Protein AF-A0A353XY30-F1 (afdb_monomer_lite)

Radius of gyration: 21.37 Å; chains: 1; bounding box: 65×40×87 Å

pLDDT: mean 86.84, std 16.87, range [35.56, 98.56]

Sequence (241 aa):
MKPYIFFSALTLLGISGNLSAAAVTGGTVITHISPNKIEERCVILEHMPGGEYSSKDSKAEQSYCKIDLYSKTTAMCPKTWSTSPGSIIYRLSAGPYKGKVKKFEASVCSKGKSAANYATGKHVKFKNTMNMKGASGAFSTASLLYYHFSRYFDTHIHVPVAVQRTMDKNEHLQRVTQHGIKLASKNKEMIHEAWLDMKKVEEKPELYKPTDELFTKDRKQIYGVLLHSPGKRYGVLMNGT

Structure (mmCIF, N/CA/C/O backbone):
data_AF-A0A353XY30-F1
#
_entry.id   AF-A0A353XY30-F1
#
loop_
_atom_site.group_PDB
_atom_site.id
_atom_site.type_symbol
_atom_site.label_atom_id
_atom_site.label_alt_id
_atom_site.label_comp_id
_atom_site.label_asym_id
_atom_site.label_entity_id
_atom_site.label_seq_id
_atom_site.pdbx_PDB_ins_code
_atom_site.Cartn_x
_atom_site.Cartn_y
_atom_site.Cartn_z
_atom_site.occupancy
_atom_site.B_iso_or_equiv
_atom_site.auth_seq_id
_atom_site.auth_comp_id
_atom_site.auth_asym_id
_atom_site.auth_atom_id
_atom_site.pdbx_PDB_model_num
ATOM 1 N N . MET A 1 1 ? -35.028 5.974 -65.865 1.00 41.72 1 MET A N 1
ATOM 2 C CA . MET A 1 1 ? -33.845 6.308 -65.039 1.00 41.72 1 MET A CA 1
ATOM 3 C C . MET A 1 1 ? -34.312 6.659 -63.632 1.00 41.72 1 MET A C 1
ATOM 5 O O . MET A 1 1 ? -34.941 7.692 -63.464 1.00 41.72 1 MET A O 1
ATOM 9 N N . LYS A 1 2 ? -34.095 5.773 -62.653 1.00 35.56 2 LYS A N 1
ATOM 10 C CA . LYS A 1 2 ? -34.361 6.006 -61.219 1.00 35.56 2 LYS A CA 1
ATOM 11 C C . LYS A 1 2 ? -33.011 6.098 -60.495 1.00 35.56 2 LYS A C 1
ATOM 13 O O . LYS A 1 2 ? -32.169 5.249 -60.788 1.00 35.56 2 LYS A O 1
ATOM 18 N N . PRO A 1 3 ? -32.785 7.048 -59.573 1.00 50.94 3 PRO A N 1
ATOM 19 C CA . PRO A 1 3 ? -31.584 7.036 -58.753 1.00 50.94 3 PRO A CA 1
ATOM 20 C C . PRO A 1 3 ? -31.798 6.117 -57.542 1.00 50.94 3 PRO A C 1
ATOM 22 O O . PRO A 1 3 ? -32.820 6.195 -56.862 1.00 50.94 3 PRO A O 1
ATOM 25 N N . TYR A 1 4 ? -30.829 5.243 -57.282 1.00 42.69 4 TYR A N 1
ATOM 26 C CA . TYR A 1 4 ? -30.723 4.498 -56.031 1.00 42.69 4 TYR A CA 1
ATOM 27 C C . TYR A 1 4 ? -29.855 5.306 -55.063 1.00 42.69 4 TYR A C 1
ATOM 29 O O . TYR A 1 4 ? -28.690 5.574 -55.349 1.00 42.69 4 TYR A O 1
ATOM 37 N N . ILE A 1 5 ? -30.428 5.696 -53.925 1.00 46.06 5 ILE A N 1
ATOM 38 C CA . ILE A 1 5 ? -29.698 6.269 -52.791 1.00 46.06 5 ILE A CA 1
ATOM 39 C C . ILE A 1 5 ? -29.261 5.096 -51.910 1.00 46.06 5 ILE A C 1
ATOM 41 O O . ILE A 1 5 ? -30.101 4.423 -51.316 1.00 46.06 5 ILE A O 1
ATOM 45 N N . PHE A 1 6 ? -27.956 4.842 -51.832 1.00 40.44 6 PHE A N 1
ATOM 46 C CA . PHE A 1 6 ? -27.376 3.933 -50.845 1.00 40.44 6 PHE A CA 1
ATOM 47 C C . PHE A 1 6 ? -27.120 4.705 -49.545 1.00 40.44 6 PHE A C 1
ATOM 49 O O . PHE A 1 6 ? -26.240 5.561 -49.487 1.00 40.44 6 PHE A O 1
ATOM 56 N N . PHE A 1 7 ? -27.881 4.398 -48.494 1.00 42.31 7 PHE A N 1
ATOM 57 C CA . PHE A 1 7 ? -27.536 4.772 -47.123 1.00 42.31 7 PHE A CA 1
ATOM 58 C C . PHE A 1 7 ? -26.579 3.715 -46.557 1.00 42.31 7 PHE A C 1
ATOM 60 O O . PHE A 1 7 ? -26.998 2.608 -46.226 1.00 42.31 7 PHE A O 1
ATOM 67 N N . SER A 1 8 ? -25.295 4.052 -46.430 1.00 41.84 8 SER A N 1
ATOM 68 C CA . SER A 1 8 ? -24.361 3.280 -45.605 1.00 41.84 8 SER A CA 1
ATOM 69 C C . SER A 1 8 ? -24.545 3.678 -44.143 1.00 41.84 8 SER A C 1
ATOM 71 O O . SER A 1 8 ? -24.148 4.767 -43.732 1.00 41.84 8 SER A O 1
ATOM 73 N N . ALA A 1 9 ? -25.154 2.795 -43.352 1.00 43.81 9 ALA A N 1
ATOM 74 C CA . ALA A 1 9 ? -25.173 2.909 -41.900 1.00 43.81 9 ALA A CA 1
ATOM 75 C C . ALA A 1 9 ? -23.783 2.539 -41.355 1.00 43.81 9 ALA A C 1
ATOM 77 O O . ALA A 1 9 ? -23.400 1.371 -41.328 1.00 43.81 9 ALA A O 1
ATOM 78 N N . LEU A 1 10 ? -23.010 3.548 -40.954 1.00 43.66 10 LEU A N 1
ATOM 79 C CA . LEU A 1 10 ? -21.738 3.362 -40.265 1.00 43.66 10 LEU A CA 1
ATOM 80 C C . LEU A 1 10 ? -22.023 3.125 -38.776 1.00 43.66 10 LEU A C 1
ATOM 82 O O . LEU A 1 10 ? -22.269 4.062 -38.017 1.00 43.66 10 LEU A O 1
ATOM 86 N N . THR A 1 11 ? -22.019 1.865 -38.353 1.00 46.59 11 THR A N 1
ATOM 87 C CA . THR A 1 11 ? -22.154 1.494 -36.941 1.00 46.59 11 THR A CA 1
ATOM 88 C C . THR A 1 11 ? -20.854 1.838 -36.209 1.00 46.59 11 THR A C 1
ATOM 90 O O . THR A 1 11 ? -19.879 1.090 -36.271 1.00 46.59 11 THR A O 1
ATOM 93 N N . LEU A 1 12 ? -20.817 2.981 -35.516 1.00 40.06 12 LEU A N 1
ATOM 94 C CA . LEU A 1 12 ? -19.752 3.290 -34.561 1.00 40.06 12 LEU A CA 1
ATOM 95 C C . LEU A 1 12 ? -19.872 2.334 -33.363 1.00 40.06 12 LEU A C 1
ATOM 97 O O . LEU A 1 12 ? -20.703 2.522 -32.475 1.00 40.06 12 LEU A O 1
ATOM 101 N N . LEU A 1 13 ? -19.026 1.306 -33.324 1.00 45.22 13 LEU A N 1
ATOM 102 C CA . LEU A 1 13 ? -18.751 0.549 -32.105 1.00 45.22 13 LEU A CA 1
ATOM 103 C C . LEU A 1 13 ? -17.990 1.463 -31.137 1.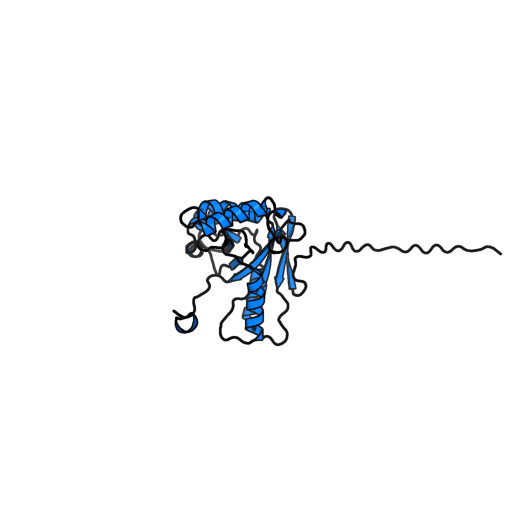00 45.22 13 LEU A C 1
ATOM 105 O O . LEU A 1 13 ? -16.775 1.630 -31.228 1.00 45.22 13 LEU A O 1
ATOM 109 N N . GLY A 1 14 ? -18.730 2.089 -30.224 1.00 39.03 14 GLY A N 1
ATOM 110 C CA . GLY A 1 14 ? -18.169 2.839 -29.109 1.00 39.03 14 GLY A CA 1
ATOM 111 C C . GLY A 1 14 ? -17.445 1.898 -28.152 1.00 39.03 14 GLY A C 1
ATOM 112 O O . GLY A 1 14 ? -18.070 1.260 -27.309 1.00 39.03 14 GLY A O 1
ATOM 113 N N . ILE A 1 15 ? -16.119 1.825 -28.259 1.00 44.78 15 ILE A N 1
ATOM 114 C CA . ILE A 1 15 ? -15.280 1.257 -27.206 1.00 44.78 15 ILE A CA 1
ATOM 115 C C . ILE A 1 15 ? -15.222 2.306 -26.094 1.00 44.78 15 ILE A C 1
ATOM 117 O O . ILE A 1 15 ? -14.419 3.237 -26.131 1.00 44.78 15 ILE A O 1
ATOM 121 N N . SER A 1 16 ? -16.096 2.176 -25.100 1.00 41.34 16 SER A N 1
ATOM 122 C CA . SER A 1 16 ? -16.007 2.909 -23.838 1.00 41.34 16 SER A CA 1
ATOM 123 C C . SER A 1 16 ? -14.833 2.366 -23.019 1.00 41.34 16 SER A C 1
ATOM 125 O O . SER A 1 16 ? -14.983 1.644 -22.035 1.00 41.34 16 SER A O 1
ATOM 127 N N . GLY A 1 17 ? -13.619 2.714 -23.443 1.00 41.12 17 GLY A N 1
ATOM 128 C CA . GLY A 1 17 ? -12.425 2.543 -22.633 1.00 41.12 17 GLY A CA 1
ATOM 129 C C . GLY A 1 17 ? -12.505 3.479 -21.433 1.00 41.12 17 GLY A C 1
ATOM 130 O O . GLY A 1 17 ? -12.204 4.664 -21.548 1.00 41.12 17 GLY A O 1
ATOM 131 N N . ASN A 1 18 ? -12.881 2.953 -20.267 1.00 41.72 18 ASN A N 1
ATOM 132 C CA . ASN A 1 18 ? -12.655 3.621 -18.986 1.00 41.72 18 ASN A CA 1
ATOM 133 C C . ASN A 1 18 ? -11.142 3.657 -18.705 1.00 41.72 18 ASN A C 1
ATOM 135 O O . ASN A 1 18 ? -10.625 2.916 -17.868 1.00 41.72 18 ASN A O 1
ATOM 139 N N . LEU A 1 19 ? -10.401 4.512 -19.417 1.00 42.97 19 LEU A N 1
ATOM 140 C CA . LEU A 1 19 ? -9.014 4.820 -19.085 1.00 42.97 19 LEU A CA 1
ATOM 141 C C . LEU A 1 19 ? -8.985 5.677 -17.811 1.00 42.97 19 LEU A C 1
ATOM 143 O O . LEU A 1 19 ? -8.885 6.905 -17.843 1.00 42.97 19 LEU A O 1
ATOM 147 N N . SER A 1 20 ? -9.017 5.006 -16.658 1.00 44.50 20 SER A N 1
ATOM 148 C CA . SER A 1 20 ? -8.581 5.580 -15.383 1.00 44.50 20 SER A CA 1
ATOM 149 C C . SER A 1 20 ? -7.058 5.761 -15.426 1.00 44.50 20 SER A C 1
ATOM 151 O O . SER A 1 20 ? -6.273 4.932 -14.967 1.00 44.50 20 SER A O 1
ATOM 153 N N . ALA A 1 21 ? -6.613 6.824 -16.086 1.00 46.66 21 ALA A N 1
ATOM 154 C CA . ALA A 1 21 ? -5.201 7.149 -16.255 1.00 46.66 21 ALA A CA 1
ATOM 155 C C . ALA A 1 21 ? -4.564 7.733 -14.971 1.00 46.66 21 ALA A C 1
ATOM 157 O O . ALA A 1 21 ? -4.254 8.907 -14.870 1.00 46.66 21 ALA A O 1
ATOM 158 N N . ALA A 1 22 ? -4.339 6.892 -13.972 1.00 50.31 22 ALA A N 1
ATOM 159 C CA . ALA A 1 22 ? -3.232 7.082 -13.020 1.00 50.31 22 ALA A CA 1
ATOM 160 C C . ALA A 1 22 ? -2.385 5.800 -12.896 1.00 50.31 22 ALA A C 1
ATOM 162 O O . ALA A 1 22 ? -1.504 5.687 -12.048 1.00 50.31 22 ALA A O 1
ATOM 163 N N . ALA A 1 23 ? -2.680 4.793 -13.722 1.00 53.81 23 ALA A N 1
ATOM 164 C CA . ALA A 1 23 ? -2.022 3.502 -13.686 1.00 53.81 23 ALA A CA 1
ATOM 165 C C . ALA A 1 23 ? -0.825 3.506 -14.632 1.00 53.81 23 ALA A C 1
ATOM 167 O O . ALA A 1 23 ? -0.961 3.888 -15.793 1.00 53.81 23 ALA A O 1
ATOM 168 N N . VAL A 1 24 ? 0.322 3.039 -14.140 1.00 60.94 24 VAL A N 1
ATOM 169 C CA . VAL A 1 24 ? 1.473 2.716 -14.983 1.00 60.94 24 VAL A CA 1
ATOM 170 C C . VAL A 1 24 ? 0.995 1.838 -16.146 1.00 60.94 24 VAL A C 1
ATOM 172 O O . VAL A 1 24 ? 0.327 0.823 -15.930 1.00 60.94 24 VAL A O 1
ATOM 175 N N . THR A 1 25 ? 1.266 2.274 -17.375 1.00 62.09 25 THR A N 1
ATOM 176 C CA . THR A 1 25 ? 0.930 1.549 -18.602 1.00 62.09 25 THR A CA 1
ATOM 177 C C . THR A 1 25 ? 2.144 0.723 -19.003 1.00 62.09 25 THR A C 1
ATOM 179 O O . THR A 1 25 ? 3.148 1.281 -19.431 1.00 62.09 25 THR A O 1
ATOM 182 N N . GLY A 1 26 ? 2.066 -0.588 -18.797 1.00 73.69 26 GLY A N 1
ATOM 183 C CA . GLY A 1 26 ? 3.165 -1.527 -19.027 1.00 73.69 26 GLY A CA 1
ATOM 184 C C . GLY A 1 26 ? 3.288 -2.508 -17.865 1.00 73.69 26 GLY A C 1
ATOM 185 O O . GLY A 1 26 ? 3.219 -2.106 -16.700 1.00 73.69 26 GLY A O 1
ATOM 186 N N . GLY A 1 27 ? 3.429 -3.796 -18.181 1.00 89.12 27 GLY A N 1
ATOM 187 C CA . GLY A 1 27 ? 3.522 -4.860 -17.185 1.00 89.12 27 GLY A CA 1
ATOM 188 C C . GLY A 1 27 ? 2.268 -5.716 -16.990 1.00 89.12 27 GLY A C 1
ATOM 189 O O . GLY A 1 27 ? 1.227 -5.535 -17.622 1.00 89.12 27 GLY A O 1
ATOM 190 N N . THR A 1 28 ? 2.383 -6.686 -16.083 1.00 95.00 28 THR A N 1
ATOM 191 C CA . THR A 1 28 ? 1.316 -7.638 -15.752 1.00 95.00 28 THR A CA 1
ATOM 192 C C . THR A 1 28 ? 0.387 -7.053 -14.693 1.00 95.00 28 THR A C 1
ATOM 194 O O . THR A 1 28 ? 0.823 -6.681 -13.601 1.00 95.00 28 THR A O 1
ATOM 197 N N . VAL A 1 29 ? -0.911 -7.015 -14.997 1.00 95.94 29 VAL A N 1
ATOM 198 C CA . VAL A 1 29 ? -1.953 -6.503 -14.099 1.00 95.94 29 VAL A CA 1
ATOM 199 C C . VAL A 1 29 ? -2.688 -7.664 -13.435 1.00 95.94 29 VAL A C 1
ATOM 201 O O . VAL A 1 29 ? -3.191 -8.554 -14.113 1.00 95.94 29 VAL A O 1
ATOM 204 N N . ILE A 1 30 ? -2.795 -7.628 -12.107 1.00 96.62 30 ILE A N 1
ATOM 205 C CA . ILE A 1 30 ? -3.650 -8.528 -11.323 1.00 96.62 30 ILE A CA 1
ATOM 206 C C . ILE A 1 30 ? -4.724 -7.686 -10.640 1.00 96.62 30 ILE A C 1
ATOM 208 O O . ILE A 1 30 ? -4.403 -6.745 -9.907 1.00 96.62 30 ILE A O 1
ATOM 212 N N . THR A 1 31 ? -5.989 -8.028 -10.872 1.00 96.69 31 THR A N 1
ATOM 213 C CA . THR A 1 31 ? -7.141 -7.304 -10.330 1.00 96.69 31 THR A CA 1
ATOM 214 C C . THR A 1 31 ? -7.690 -7.943 -9.056 1.00 96.69 31 THR A C 1
ATOM 216 O O . THR A 1 31 ? -7.543 -9.140 -8.813 1.00 96.69 31 THR A O 1
ATOM 219 N N . HIS A 1 32 ? -8.287 -7.109 -8.208 1.00 97.31 32 HIS A N 1
ATOM 220 C CA . HIS A 1 32 ? -8.951 -7.469 -6.953 1.00 97.31 32 HIS A CA 1
ATOM 221 C C . HIS A 1 32 ? -10.235 -6.653 -6.834 1.00 97.31 32 HIS A C 1
ATOM 223 O O . HIS A 1 32 ? -10.328 -5.591 -7.438 1.00 97.31 32 HIS A O 1
ATOM 229 N N . ILE A 1 33 ? -11.208 -7.102 -6.045 1.00 97.81 33 ILE A N 1
ATOM 230 C CA . ILE A 1 33 ? -12.452 -6.354 -5.822 1.00 97.81 33 ILE A CA 1
ATOM 231 C C . ILE A 1 33 ? -12.552 -5.984 -4.343 1.00 97.81 33 ILE A C 1
ATOM 233 O O . ILE A 1 33 ? -12.491 -6.864 -3.482 1.00 97.81 33 ILE A O 1
ATOM 237 N N . SER A 1 34 ? -12.707 -4.692 -4.049 1.00 98.06 34 SER A N 1
ATOM 238 C CA . SER A 1 34 ? -12.934 -4.214 -2.683 1.00 98.06 34 SER A CA 1
ATOM 239 C C . SER A 1 34 ? -14.348 -4.558 -2.183 1.00 98.06 34 SER A C 1
ATOM 241 O O . SER A 1 34 ? -15.250 -4.812 -2.988 1.00 98.06 34 SER A O 1
ATOM 243 N N . PRO A 1 35 ? -14.606 -4.513 -0.863 1.00 97.94 35 PRO A N 1
ATOM 244 C CA . PRO A 1 35 ? -15.949 -4.651 -0.300 1.00 97.94 35 PRO A CA 1
ATOM 245 C C . PRO A 1 35 ? -16.965 -3.656 -0.880 1.00 97.94 35 PRO A C 1
ATOM 247 O O . PRO A 1 35 ? -18.138 -3.998 -1.026 1.00 97.94 35 PRO A O 1
ATOM 250 N N . ASN A 1 36 ? -16.513 -2.466 -1.293 1.00 97.81 36 ASN A N 1
ATOM 251 C CA . ASN A 1 36 ? -17.351 -1.456 -1.948 1.00 97.81 36 ASN A CA 1
ATOM 252 C C . ASN A 1 36 ? -17.460 -1.654 -3.471 1.00 97.81 36 ASN A C 1
ATOM 254 O O . ASN A 1 36 ? -17.886 -0.743 -4.181 1.00 97.81 36 ASN A O 1
ATOM 258 N N . LYS A 1 37 ? -17.104 -2.843 -3.981 1.00 97.88 37 LYS A N 1
ATOM 259 C CA . LYS A 1 37 ? -17.166 -3.232 -5.401 1.00 97.88 37 LYS A CA 1
ATOM 260 C C . LYS A 1 37 ? -16.283 -2.372 -6.311 1.00 97.88 37 LYS A C 1
ATOM 262 O O . LYS A 1 37 ? -16.601 -2.177 -7.482 1.00 97.88 37 LYS A O 1
ATOM 267 N N . ILE A 1 38 ? -15.180 -1.853 -5.777 1.00 97.56 38 ILE A N 1
ATOM 268 C CA . ILE A 1 38 ? -14.196 -1.097 -6.552 1.00 97.56 38 ILE A CA 1
ATOM 269 C C . ILE A 1 38 ? -13.138 -2.076 -7.053 1.00 97.56 38 ILE A C 1
ATOM 271 O O . ILE A 1 38 ? -12.563 -2.825 -6.263 1.00 97.56 38 ILE A O 1
ATOM 275 N N . GLU A 1 39 ? -12.885 -2.075 -8.361 1.00 97.62 39 GLU A N 1
ATOM 276 C CA . GLU A 1 39 ? -11.797 -2.860 -8.937 1.00 97.62 39 GLU A CA 1
ATOM 277 C C . GLU A 1 39 ? -10.450 -2.222 -8.597 1.00 97.62 39 GLU A C 1
ATOM 279 O O . GLU A 1 39 ? -10.162 -1.077 -8.940 1.00 97.62 39 GLU A O 1
ATOM 284 N N . GLU A 1 40 ? -9.607 -2.975 -7.909 1.00 97.19 40 GLU A N 1
ATOM 285 C CA . GLU A 1 40 ? -8.240 -2.620 -7.576 1.00 97.19 40 GLU A CA 1
ATOM 286 C C . GLU A 1 40 ? -7.250 -3.344 -8.457 1.00 97.19 40 GLU A C 1
ATOM 288 O O . GLU A 1 40 ? -7.488 -4.457 -8.918 1.00 97.19 40 GLU A O 1
ATOM 293 N N . ARG A 1 41 ? -6.092 -2.723 -8.646 1.00 96.31 41 ARG A N 1
ATOM 294 C CA . ARG A 1 41 ? -5.035 -3.229 -9.506 1.00 96.31 41 ARG A CA 1
ATOM 295 C C . ARG A 1 41 ? -3.753 -3.349 -8.710 1.00 96.31 41 ARG A C 1
ATOM 297 O O . ARG A 1 41 ? -3.383 -2.452 -7.955 1.00 96.31 41 ARG A O 1
ATOM 304 N N . CYS A 1 42 ? -3.058 -4.456 -8.909 1.00 97.38 42 CYS A N 1
ATOM 305 C CA . CYS A 1 42 ? -1.632 -4.541 -8.667 1.00 97.38 42 CYS A CA 1
ATOM 306 C C . CYS A 1 42 ? -0.918 -4.681 -10.004 1.00 97.38 42 CYS A C 1
ATOM 308 O O . CYS A 1 42 ? -1.329 -5.499 -10.828 1.00 97.38 42 CYS A O 1
ATOM 310 N N . VAL A 1 43 ? 0.124 -3.884 -10.218 1.00 97.12 43 VAL A N 1
ATOM 311 C CA . VAL A 1 43 ? 0.883 -3.881 -11.469 1.00 97.12 43 VAL A CA 1
ATOM 312 C C . VAL A 1 43 ? 2.322 -4.277 -11.173 1.00 97.12 43 VAL A C 1
ATOM 314 O O . VAL A 1 43 ? 3.038 -3.588 -10.440 1.00 97.12 43 VAL A O 1
ATOM 317 N N . ILE A 1 44 ? 2.722 -5.406 -11.753 1.00 97.06 44 ILE A N 1
ATOM 318 C CA . ILE A 1 44 ? 4.118 -5.819 -11.879 1.00 97.06 44 ILE A CA 1
ATOM 319 C C . ILE A 1 44 ? 4.625 -5.152 -13.149 1.00 97.06 44 ILE A C 1
ATOM 321 O O . ILE A 1 44 ? 4.133 -5.491 -14.223 1.00 97.06 44 ILE A O 1
ATOM 325 N N . LEU A 1 45 ? 5.540 -4.190 -13.037 1.00 95.44 45 LEU A N 1
ATOM 326 C CA . LEU A 1 45 ? 6.053 -3.499 -14.218 1.00 95.44 45 LEU A CA 1
ATOM 327 C C . LEU A 1 45 ? 6.847 -4.465 -15.096 1.00 95.44 45 LEU A C 1
ATOM 329 O O . LEU A 1 45 ? 7.412 -5.443 -14.607 1.00 95.44 45 LEU A O 1
ATOM 333 N N . GLU A 1 46 ? 6.904 -4.170 -16.391 1.00 95.31 46 GLU A N 1
ATOM 334 C CA . GLU A 1 46 ? 7.839 -4.855 -17.276 1.00 95.31 46 GLU A CA 1
ATOM 335 C C . GLU A 1 46 ? 9.268 -4.715 -16.756 1.00 95.31 46 GLU A C 1
ATOM 337 O O . GLU A 1 46 ? 9.692 -3.660 -16.274 1.00 95.31 46 GLU A O 1
ATOM 342 N N . HIS A 1 47 ? 10.006 -5.817 -16.839 1.00 95.38 47 HIS A N 1
ATOM 343 C CA . HIS A 1 47 ? 11.421 -5.816 -16.519 1.00 95.38 47 HIS A CA 1
ATOM 344 C C . HIS A 1 47 ? 12.150 -4.904 -17.499 1.00 95.38 47 HIS A C 1
ATOM 346 O O . HIS A 1 47 ? 11.909 -4.936 -18.705 1.00 95.38 47 HIS A O 1
ATOM 352 N N . MET A 1 48 ? 13.033 -4.066 -16.962 1.00 94.38 48 MET A N 1
ATOM 353 C CA . MET A 1 48 ? 13.814 -3.142 -17.774 1.00 94.38 48 MET A CA 1
ATOM 354 C C . MET A 1 48 ? 14.711 -3.944 -18.734 1.00 94.38 48 MET A C 1
ATOM 356 O O . MET A 1 48 ? 15.400 -4.851 -18.256 1.00 94.38 48 MET A O 1
ATOM 360 N N . PRO A 1 49 ? 14.725 -3.640 -20.046 1.00 94.88 49 PRO A N 1
ATOM 361 C CA . PRO A 1 49 ? 15.584 -4.339 -20.997 1.00 94.88 49 PRO A CA 1
ATOM 362 C C . PRO A 1 49 ? 17.045 -4.339 -20.538 1.00 94.88 49 PRO A C 1
ATOM 364 O O . PRO A 1 49 ? 17.560 -3.298 -20.145 1.00 94.88 49 PRO A O 1
ATOM 367 N N . GLY A 1 50 ? 17.698 -5.503 -20.562 1.00 94.69 50 GLY A N 1
ATOM 368 C CA . GLY A 1 50 ? 19.084 -5.666 -20.105 1.00 94.69 50 GLY A CA 1
ATOM 369 C C . GLY A 1 50 ? 19.280 -5.706 -18.584 1.00 94.69 50 GLY A C 1
ATOM 370 O O . GLY A 1 50 ? 20.414 -5.817 -18.140 1.00 94.69 50 GLY A O 1
ATOM 371 N N . GLY A 1 51 ? 18.215 -5.619 -17.779 1.00 95.00 51 GLY A N 1
ATOM 372 C CA . GLY A 1 51 ? 18.323 -5.792 -16.332 1.00 95.00 51 GLY A CA 1
ATOM 373 C C . GLY A 1 51 ? 18.326 -7.253 -15.891 1.00 95.00 51 GLY A C 1
ATOM 374 O O . GLY A 1 51 ? 17.639 -8.094 -16.467 1.00 95.00 51 GLY A O 1
ATOM 375 N N . GLU A 1 52 ? 19.049 -7.527 -14.809 1.00 95.25 52 GLU A N 1
ATOM 376 C CA . GLU A 1 52 ? 19.229 -8.867 -14.250 1.00 95.25 52 GLU A CA 1
ATOM 377 C C . GLU A 1 52 ? 18.211 -9.140 -13.136 1.00 95.25 52 GLU A C 1
ATOM 379 O O . GLU A 1 52 ? 18.364 -8.708 -11.991 1.00 95.25 52 GLU A O 1
ATOM 384 N N . TYR A 1 53 ? 17.134 -9.861 -13.460 1.00 95.12 53 TYR A N 1
ATOM 385 C CA . TYR A 1 53 ? 16.064 -10.197 -12.514 1.00 95.12 53 TYR A CA 1
ATOM 386 C C . TYR A 1 53 ? 16.152 -11.659 -12.092 1.00 95.12 53 TYR A C 1
ATOM 388 O O . TYR A 1 53 ? 16.111 -12.582 -12.903 1.00 95.12 53 TYR A O 1
ATOM 396 N N . SER A 1 54 ? 16.214 -11.899 -10.783 1.00 94.38 54 SER A N 1
ATOM 397 C CA . SER A 1 54 ? 16.288 -13.261 -10.264 1.00 94.38 54 SER A CA 1
ATOM 398 C C . SER A 1 54 ? 14.918 -13.948 -10.247 1.00 94.38 54 SER A C 1
ATOM 400 O O . SER A 1 54 ? 13.873 -13.320 -10.091 1.00 94.38 54 SER A O 1
ATOM 402 N N . SER A 1 55 ? 14.899 -15.283 -10.228 1.00 95.69 55 SER A N 1
ATOM 403 C CA . SER A 1 55 ? 13.648 -16.032 -10.005 1.00 95.69 55 SER A CA 1
ATOM 404 C C . SER A 1 55 ? 12.980 -15.722 -8.653 1.00 95.69 55 SER A C 1
ATOM 406 O O . SER A 1 55 ? 11.771 -15.906 -8.490 1.00 95.69 55 SER A O 1
ATOM 408 N N . LYS A 1 56 ? 13.750 -15.252 -7.660 1.00 94.00 56 LYS A N 1
ATOM 409 C CA . LYS A 1 56 ? 13.222 -14.787 -6.367 1.00 94.00 56 LYS A CA 1
ATOM 410 C C . LYS A 1 56 ? 12.488 -13.458 -6.512 1.00 94.00 56 LYS A C 1
ATOM 412 O O . LYS A 1 56 ? 11.494 -13.267 -5.812 1.00 94.00 56 LYS A O 1
ATOM 417 N N . ASP A 1 57 ? 12.952 -12.590 -7.407 1.00 95.31 57 ASP A N 1
ATOM 418 C CA . ASP A 1 57 ? 12.301 -11.322 -7.709 1.00 95.31 57 ASP A CA 1
ATOM 419 C C . ASP A 1 57 ? 10.911 -11.572 -8.298 1.00 95.31 57 ASP A C 1
ATOM 421 O O . ASP A 1 57 ? 9.919 -11.192 -7.678 1.00 95.31 57 ASP A O 1
ATOM 425 N N . SER A 1 58 ? 10.814 -12.366 -9.370 1.00 96.06 58 SER A N 1
ATOM 426 C CA . SER A 1 58 ? 9.526 -12.703 -9.998 1.00 96.06 58 SER A CA 1
ATOM 427 C C . SER A 1 58 ? 8.545 -13.388 -9.046 1.00 96.06 58 SER A C 1
ATOM 429 O O . SER A 1 58 ? 7.342 -13.119 -9.055 1.00 96.06 58 SER A O 1
ATOM 431 N N . LYS A 1 59 ? 9.045 -14.258 -8.158 1.00 96.31 59 LYS A N 1
ATOM 432 C CA . LYS A 1 59 ? 8.215 -14.877 -7.113 1.00 96.31 59 LYS A CA 1
ATOM 433 C C . LYS A 1 59 ? 7.688 -13.847 -6.115 1.00 96.31 59 LYS A C 1
ATOM 435 O O . LYS A 1 59 ? 6.541 -13.964 -5.683 1.00 96.31 59 LYS A O 1
ATOM 440 N N . ALA A 1 60 ? 8.498 -12.861 -5.734 1.00 95.69 60 ALA A N 1
ATOM 441 C CA . ALA A 1 60 ? 8.079 -11.802 -4.825 1.00 95.69 60 ALA A CA 1
ATOM 442 C C . ALA A 1 60 ? 7.078 -10.845 -5.490 1.00 95.69 60 ALA A C 1
ATOM 444 O O . ALA A 1 60 ? 6.052 -10.562 -4.878 1.00 95.69 60 ALA A O 1
ATOM 445 N N . GLU A 1 61 ? 7.315 -10.432 -6.740 1.00 97.44 61 GLU A N 1
ATOM 446 C CA . GLU A 1 61 ? 6.392 -9.607 -7.536 1.00 97.44 61 GLU A CA 1
ATOM 447 C C . GLU A 1 61 ? 4.997 -10.246 -7.586 1.00 97.44 61 GLU A C 1
ATOM 449 O O . GLU A 1 61 ? 4.002 -9.651 -7.157 1.00 97.44 61 GLU A O 1
ATOM 454 N N . GLN A 1 62 ? 4.933 -11.518 -7.998 1.00 97.44 62 GLN A N 1
ATOM 455 C CA . GLN A 1 62 ? 3.680 -12.268 -8.020 1.00 97.44 62 GLN A CA 1
ATOM 456 C C . GLN A 1 62 ? 3.078 -12.442 -6.628 1.00 97.44 62 GLN A C 1
ATOM 458 O O . GLN A 1 62 ? 1.864 -12.317 -6.459 1.00 97.44 62 GLN A O 1
ATOM 463 N N . SER A 1 63 ? 3.899 -12.750 -5.621 1.00 96.06 63 SER A N 1
ATOM 464 C CA . SER A 1 63 ? 3.413 -12.921 -4.254 1.00 96.06 63 SER A CA 1
ATOM 465 C C . SER A 1 63 ? 2.788 -11.644 -3.711 1.00 96.06 63 SER A C 1
ATOM 467 O O . SER A 1 63 ? 1.838 -11.758 -2.944 1.00 96.06 63 SER A O 1
ATOM 469 N N . TYR A 1 64 ? 3.310 -10.465 -4.051 1.00 96.94 64 TYR A N 1
ATOM 470 C CA . TYR A 1 64 ? 2.756 -9.190 -3.600 1.00 96.94 64 TYR A CA 1
ATOM 471 C C . TYR A 1 64 ? 1.447 -8.884 -4.314 1.00 96.94 64 TYR A C 1
ATOM 473 O O . TYR A 1 64 ? 0.462 -8.555 -3.657 1.00 96.94 64 TYR A O 1
ATOM 481 N N . CYS A 1 65 ? 1.394 -9.078 -5.631 1.00 97.12 65 CYS A N 1
ATOM 482 C CA . CYS A 1 65 ? 0.174 -8.818 -6.384 1.00 97.12 65 CYS A CA 1
ATOM 483 C C . CYS A 1 65 ? -0.954 -9.825 -6.151 1.00 97.12 65 CYS A C 1
ATOM 485 O O . CYS A 1 65 ? -2.108 -9.491 -6.401 1.00 97.12 65 CYS A O 1
ATOM 487 N N . LYS A 1 66 ? -0.663 -11.014 -5.612 1.00 96.81 66 LYS A N 1
ATOM 488 C CA . LYS A 1 66 ? -1.676 -11.989 -5.169 1.00 96.81 66 LYS A CA 1
ATOM 489 C C . LYS A 1 66 ? -2.239 -11.707 -3.771 1.00 96.81 66 LYS A C 1
ATOM 491 O O . LYS A 1 66 ? -3.109 -12.447 -3.319 1.00 96.81 66 LYS A O 1
ATOM 496 N N . ILE A 1 67 ? -1.754 -10.687 -3.059 1.00 96.88 67 ILE A N 1
ATOM 497 C CA . ILE A 1 67 ? -2.298 -10.337 -1.742 1.00 96.88 67 ILE A CA 1
ATOM 498 C C . ILE A 1 67 ? -3.695 -9.744 -1.923 1.00 96.88 67 ILE A C 1
ATOM 500 O O . ILE A 1 67 ? -3.841 -8.615 -2.383 1.00 96.88 67 ILE A O 1
ATOM 504 N N . ASP A 1 68 ? -4.705 -10.497 -1.500 1.00 96.50 68 ASP A N 1
ATOM 505 C CA . ASP A 1 68 ? -6.048 -9.976 -1.265 1.00 96.50 68 ASP A CA 1
ATOM 506 C C . ASP A 1 68 ? -6.071 -9.242 0.087 1.00 96.50 68 ASP A C 1
ATOM 508 O O . ASP A 1 68 ? -5.927 -9.854 1.154 1.00 96.50 68 ASP A O 1
ATOM 512 N N . LEU A 1 69 ? -6.222 -7.916 0.038 1.00 97.44 69 LEU A N 1
ATOM 513 C CA . LEU A 1 69 ? -6.254 -7.018 1.200 1.00 97.44 69 LEU A CA 1
ATOM 514 C C . LEU A 1 69 ? -7.509 -7.199 2.070 1.00 97.44 69 LEU A C 1
ATOM 516 O O . LEU A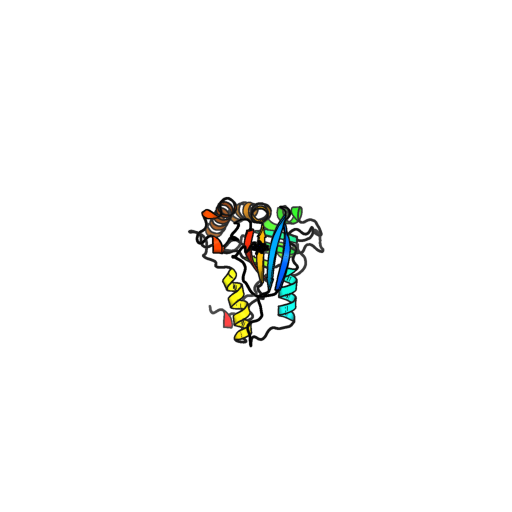 1 69 ? -7.526 -6.797 3.240 1.00 97.44 69 LEU A O 1
ATOM 520 N N . TYR A 1 70 ? -8.541 -7.833 1.520 1.00 97.38 70 TYR A N 1
ATOM 521 C CA . TYR A 1 70 ? -9.855 -8.017 2.134 1.00 97.38 70 TYR A CA 1
ATOM 522 C C . TYR A 1 70 ? -10.106 -9.455 2.576 1.00 97.38 70 TYR A C 1
ATOM 524 O O . TYR A 1 70 ? -11.141 -9.754 3.178 1.00 97.38 70 TYR A O 1
ATOM 532 N N . SER A 1 71 ? -9.134 -10.342 2.352 1.00 96.19 71 SER A N 1
ATOM 533 C CA . SER A 1 71 ? -9.225 -11.728 2.786 1.00 96.19 71 SER A CA 1
ATOM 534 C C . SER A 1 71 ? -9.411 -11.825 4.303 1.00 96.19 71 SER A C 1
ATOM 536 O O . SER A 1 71 ? -8.853 -11.050 5.087 1.00 96.19 71 SER A O 1
ATOM 538 N N . LYS A 1 72 ? -10.086 -12.889 4.751 1.00 95.44 72 LYS A N 1
ATOM 539 C CA . LYS A 1 72 ? -10.232 -13.222 6.183 1.00 95.44 72 LYS A CA 1
ATOM 540 C C . LYS A 1 72 ? -8.899 -13.510 6.890 1.00 95.44 72 LYS A C 1
ATOM 542 O O . LYS A 1 72 ? -8.888 -13.764 8.091 1.00 95.44 72 LYS A O 1
ATOM 547 N N . THR A 1 73 ? -7.779 -13.495 6.171 1.00 96.00 73 THR A N 1
ATOM 548 C CA . THR A 1 73 ? -6.435 -13.748 6.698 1.00 96.00 73 THR A CA 1
ATOM 549 C C . THR A 1 73 ? -5.462 -12.594 6.465 1.00 96.00 73 THR A C 1
ATOM 551 O O . THR A 1 73 ? -4.281 -12.749 6.767 1.00 96.00 73 THR A O 1
ATOM 554 N N . THR A 1 74 ? -5.928 -11.443 5.972 1.00 96.94 74 THR A N 1
ATOM 555 C CA . THR A 1 74 ? -5.078 -10.277 5.708 1.00 96.94 74 THR A CA 1
ATOM 556 C C . THR A 1 74 ? -5.454 -9.133 6.639 1.00 96.94 74 THR A C 1
ATOM 558 O O . THR A 1 74 ? -6.535 -8.556 6.529 1.00 96.94 74 THR A O 1
ATOM 561 N N . ALA A 1 75 ? -4.558 -8.808 7.568 1.00 97.56 75 ALA A N 1
ATOM 562 C CA . ALA A 1 75 ? -4.716 -7.661 8.455 1.00 97.56 75 ALA A CA 1
ATOM 563 C C . ALA A 1 75 ? -3.857 -6.486 7.993 1.00 97.56 75 ALA A C 1
ATOM 565 O O . ALA A 1 75 ? -2.751 -6.681 7.485 1.00 97.56 75 ALA A O 1
ATOM 566 N N . MET A 1 76 ? -4.350 -5.272 8.213 1.00 97.81 76 MET A N 1
ATOM 567 C CA . MET A 1 76 ? -3.660 -4.029 7.902 1.00 97.81 76 MET A CA 1
ATOM 568 C C . MET A 1 76 ? -3.505 -3.192 9.167 1.00 97.81 76 MET A C 1
ATOM 570 O O . MET A 1 76 ? -4.476 -2.883 9.847 1.00 97.81 76 MET A O 1
ATOM 574 N N . CYS A 1 77 ? -2.269 -2.813 9.478 1.00 97.25 77 CYS A N 1
ATOM 575 C CA . CYS A 1 77 ? -1.974 -1.903 10.576 1.00 97.25 77 CYS A CA 1
ATOM 576 C C . CYS A 1 77 ? -1.395 -0.590 10.056 1.00 97.25 77 CYS A C 1
ATOM 578 O O . CYS A 1 77 ? -0.523 -0.626 9.183 1.00 97.25 77 CYS A O 1
ATOM 580 N N . PRO A 1 78 ? -1.761 0.558 10.646 1.00 96.62 78 PRO A N 1
ATOM 581 C CA . PRO A 1 78 ? -1.057 1.801 10.385 1.00 96.62 78 PRO A CA 1
ATOM 582 C C . PRO A 1 78 ? 0.386 1.711 10.893 1.00 96.62 78 PRO A C 1
ATOM 584 O O . PRO A 1 78 ? 0.670 1.232 11.996 1.00 96.62 78 PRO A O 1
ATOM 587 N N . LYS A 1 79 ? 1.325 2.216 10.100 1.00 93.06 79 LYS A N 1
ATOM 588 C CA . LYS A 1 79 ? 2.712 2.416 10.510 1.00 93.06 79 LYS A CA 1
ATOM 589 C C . LYS A 1 79 ? 2.820 3.721 11.302 1.00 93.06 79 LYS A C 1
ATOM 591 O O . LYS A 1 79 ? 2.717 4.807 10.745 1.00 93.06 79 LYS A O 1
ATOM 596 N N . THR A 1 80 ? 3.111 3.619 12.594 1.00 90.94 80 THR A N 1
ATOM 597 C CA . THR A 1 80 ? 3.175 4.780 13.510 1.00 90.94 80 THR A CA 1
ATOM 598 C C . THR A 1 80 ? 4.592 5.165 13.938 1.00 90.94 80 THR A C 1
ATOM 600 O O . THR A 1 80 ? 4.803 6.106 14.692 1.00 90.94 80 THR A O 1
ATOM 603 N N . TRP A 1 81 ? 5.604 4.444 13.453 1.00 87.31 81 TRP A N 1
ATOM 604 C CA . TRP A 1 81 ? 7.010 4.614 13.845 1.00 87.31 81 TRP A CA 1
ATOM 605 C C . TRP A 1 81 ? 7.883 5.218 12.734 1.00 87.31 81 TRP A C 1
ATOM 607 O O . TRP A 1 81 ? 9.089 4.966 12.690 1.00 87.31 81 TRP A O 1
ATOM 617 N N . SER A 1 82 ? 7.275 5.976 11.824 1.00 84.50 82 SER A N 1
ATOM 618 C CA . SER A 1 82 ? 7.925 6.718 10.734 1.00 84.50 82 SER A CA 1
ATOM 619 C C . SER A 1 82 ? 7.564 8.195 10.840 1.00 84.50 82 SER A C 1
ATOM 621 O O . SER A 1 82 ? 6.980 8.592 11.837 1.00 84.50 82 SER A O 1
ATOM 623 N N . THR A 1 83 ? 7.898 8.968 9.816 1.00 86.44 83 THR A N 1
ATOM 624 C CA . THR A 1 83 ? 7.443 10.342 9.578 1.00 86.44 83 THR A CA 1
ATOM 625 C C . THR A 1 83 ? 6.393 10.443 8.456 1.00 86.44 83 THR A C 1
ATOM 627 O O . THR A 1 83 ? 5.599 11.372 8.463 1.00 86.44 83 THR A O 1
ATOM 630 N N . SER A 1 84 ? 6.329 9.463 7.542 1.00 88.88 84 SER A N 1
ATOM 631 C CA . SER A 1 84 ? 5.260 9.326 6.532 1.00 88.88 84 SER A CA 1
ATOM 632 C C . SER A 1 84 ? 4.267 8.217 6.900 1.00 88.88 84 SER A C 1
ATOM 634 O O . SER A 1 84 ? 4.700 7.179 7.434 1.00 88.88 84 SER A O 1
ATOM 636 N N . PRO A 1 85 ? 2.973 8.384 6.567 1.00 93.12 85 PRO A N 1
ATOM 637 C CA . PRO A 1 85 ? 1.960 7.361 6.751 1.00 93.12 85 PRO A CA 1
ATOM 638 C C . PRO A 1 85 ? 2.223 6.184 5.809 1.00 93.12 85 PRO A C 1
ATOM 640 O O . PRO A 1 85 ? 2.972 6.264 4.833 1.00 93.12 85 PRO A O 1
ATOM 643 N N . GLY A 1 86 ? 1.650 5.046 6.160 1.00 94.75 86 GLY A N 1
ATOM 644 C CA . GLY A 1 86 ? 1.740 3.830 5.372 1.00 94.75 86 GLY A CA 1
ATOM 645 C C . GLY A 1 86 ? 1.184 2.652 6.145 1.00 94.75 86 GLY A C 1
ATOM 646 O O . GLY A 1 86 ? 1.027 2.710 7.367 1.00 94.75 86 GLY A O 1
ATOM 647 N N . SER A 1 87 ? 0.939 1.562 5.436 1.00 96.88 87 SER A N 1
ATOM 648 C CA . SER A 1 87 ? 0.223 0.410 5.979 1.00 96.88 87 SER A CA 1
ATOM 649 C C . SER A 1 87 ? 1.135 -0.799 6.008 1.00 96.88 87 SER A C 1
ATOM 651 O O . SER A 1 87 ? 1.889 -1.058 5.069 1.00 96.88 87 SER A O 1
ATOM 653 N N . ILE A 1 88 ? 1.102 -1.543 7.106 1.00 96.88 88 ILE A N 1
ATOM 654 C CA . ILE A 1 88 ? 1.754 -2.841 7.206 1.00 96.88 88 ILE A CA 1
ATOM 655 C C . ILE A 1 88 ? 0.701 -3.916 7.011 1.00 96.88 88 ILE A C 1
ATOM 657 O O . ILE A 1 88 ? -0.281 -3.961 7.747 1.00 96.88 88 ILE A O 1
ATOM 661 N N . ILE A 1 89 ? 0.932 -4.787 6.038 1.00 97.12 89 ILE A N 1
ATOM 662 C CA . ILE A 1 89 ? 0.030 -5.873 5.688 1.00 97.12 89 ILE A CA 1
ATOM 663 C C . ILE A 1 89 ? 0.596 -7.173 6.250 1.00 97.12 89 ILE A C 1
ATOM 665 O O . ILE A 1 89 ? 1.712 -7.590 5.918 1.00 97.12 89 ILE A O 1
ATOM 669 N N . TYR A 1 90 ? -0.193 -7.805 7.109 1.00 96.31 90 TYR A N 1
ATOM 670 C CA . TYR A 1 90 ? 0.135 -9.030 7.819 1.00 96.31 90 TYR A CA 1
ATOM 671 C C . TYR A 1 90 ? -0.707 -10.194 7.317 1.00 96.31 90 TYR A C 1
ATOM 673 O O . TYR A 1 90 ? -1.923 -10.080 7.160 1.00 96.31 90 TYR A O 1
ATOM 681 N N . ARG A 1 91 ? -0.059 -11.351 7.153 1.00 94.50 91 ARG A N 1
ATOM 682 C CA . ARG A 1 91 ? -0.739 -12.613 6.876 1.00 94.50 91 ARG A CA 1
ATOM 683 C C . ARG A 1 91 ? -1.004 -13.361 8.179 1.00 94.50 91 ARG A C 1
ATOM 685 O O . ARG A 1 91 ? -0.086 -13.670 8.941 1.00 94.50 91 ARG A O 1
ATOM 692 N N . LEU A 1 92 ? -2.267 -13.693 8.403 1.00 95.44 92 LEU A N 1
ATOM 693 C CA . LEU A 1 92 ? -2.788 -14.400 9.571 1.00 95.44 92 LEU A CA 1
ATOM 694 C C . LEU A 1 92 ? -3.239 -15.812 9.179 1.00 95.44 92 LEU A C 1
ATOM 696 O O . LEU A 1 92 ? -4.373 -16.219 9.435 1.00 95.44 92 LEU A O 1
ATOM 700 N N . SER A 1 93 ? -2.363 -16.557 8.501 1.00 91.31 93 SER A N 1
ATOM 701 C CA . SER A 1 93 ? -2.655 -17.928 8.057 1.00 91.31 93 SER A CA 1
ATOM 702 C C . SER A 1 93 ? -2.490 -18.978 9.160 1.00 91.31 93 SER A C 1
ATOM 704 O O . SER A 1 93 ? -3.034 -20.075 9.046 1.00 91.31 93 SER A O 1
ATOM 706 N N . ALA A 1 94 ? -1.777 -18.645 10.237 1.00 90.31 94 ALA A N 1
ATOM 707 C CA . ALA A 1 94 ? -1.567 -19.503 11.400 1.00 90.31 94 ALA A CA 1
ATOM 708 C C . ALA A 1 94 ? -1.429 -18.666 12.690 1.00 90.31 94 ALA A C 1
ATOM 710 O O . ALA A 1 94 ? -1.574 -17.442 12.667 1.00 90.31 94 ALA A O 1
ATOM 711 N N . GLY A 1 95 ? -1.173 -19.333 13.818 1.00 89.62 95 GLY A N 1
ATOM 712 C CA . GLY A 1 95 ? -0.998 -18.686 15.118 1.00 89.62 95 GLY A CA 1
ATOM 713 C C . GLY A 1 95 ? -2.308 -18.231 15.785 1.00 89.62 95 GLY A C 1
ATOM 714 O O . GLY A 1 95 ? -3.404 -18.505 15.287 1.00 89.62 95 GLY A O 1
ATOM 715 N N . PRO A 1 96 ? -2.218 -17.518 16.924 1.00 91.12 96 PRO A N 1
ATOM 716 C CA . PRO A 1 96 ? -3.371 -17.208 17.783 1.00 91.12 96 PRO A CA 1
ATOM 717 C C . PRO A 1 96 ? -4.426 -16.300 17.126 1.00 91.12 96 PRO A C 1
ATOM 719 O O . PRO A 1 96 ? -5.602 -16.314 17.517 1.00 91.12 96 PRO A O 1
ATOM 722 N N . TYR A 1 97 ? -4.016 -15.541 16.105 1.00 94.81 97 TYR A N 1
ATOM 723 C CA . TYR A 1 97 ? -4.862 -14.630 15.334 1.00 94.81 97 TYR A CA 1
ATOM 724 C C . TYR A 1 97 ? -5.282 -15.184 13.964 1.00 94.81 97 TYR A C 1
ATOM 726 O O . TYR A 1 97 ? -5.820 -14.426 13.157 1.00 94.81 97 TYR A O 1
ATOM 734 N N . LYS A 1 98 ? -5.093 -16.487 13.691 1.00 95.12 98 LYS A N 1
ATOM 735 C CA . LYS A 1 98 ? -5.546 -17.113 12.438 1.00 95.12 98 LYS A CA 1
ATOM 736 C C . LYS A 1 98 ? -7.017 -16.791 12.169 1.00 95.12 98 LYS A C 1
ATOM 738 O O . LYS A 1 98 ? -7.871 -17.089 12.999 1.00 95.12 98 LYS A O 1
ATOM 743 N N . GLY A 1 99 ? -7.303 -16.173 11.024 1.00 94.44 99 GLY A N 1
ATOM 744 C CA . GLY A 1 99 ? -8.669 -15.796 10.637 1.00 94.44 99 GLY A CA 1
ATOM 745 C C . GLY A 1 99 ? -9.297 -14.643 11.441 1.00 94.44 99 GLY A C 1
ATOM 746 O O . GLY A 1 99 ? -10.450 -14.292 11.208 1.00 94.44 99 GLY A O 1
ATOM 747 N N . LYS A 1 100 ? -8.579 -14.048 12.405 1.00 96.31 100 LYS A N 1
ATOM 748 C CA . LYS A 1 100 ? -9.101 -13.052 13.361 1.00 96.31 100 LYS A CA 1
ATOM 749 C C . LYS A 1 100 ? -8.617 -11.639 13.025 1.00 96.31 100 LYS A C 1
ATOM 751 O O . LYS A 1 100 ? -8.103 -10.939 13.897 1.00 96.31 100 LYS A O 1
ATOM 756 N N . VAL A 1 101 ? -8.800 -11.221 11.770 1.00 97.00 101 VAL A N 1
ATOM 757 C CA . VAL A 1 101 ? -8.331 -9.925 11.237 1.00 97.00 101 VAL A CA 1
ATOM 758 C C . VAL A 1 101 ? -8.770 -8.749 12.108 1.00 97.00 101 VAL A C 1
ATOM 760 O O . VAL A 1 101 ? -7.916 -8.056 12.647 1.00 97.00 101 VAL A O 1
ATOM 763 N N . LYS A 1 102 ? -10.077 -8.584 12.357 1.00 96.44 102 LYS A N 1
ATOM 764 C CA . LYS A 1 102 ? -10.595 -7.463 13.166 1.00 96.44 102 LYS A CA 1
ATOM 765 C C . LYS A 1 102 ? -9.997 -7.418 14.576 1.00 96.44 102 LYS A C 1
ATOM 767 O O . LYS A 1 102 ? -9.669 -6.349 15.079 1.00 96.44 102 LYS A O 1
ATOM 772 N N . LYS A 1 103 ? -9.818 -8.585 15.211 1.00 96.81 103 LYS A N 1
ATOM 773 C CA . LYS A 1 103 ? -9.204 -8.671 16.544 1.00 96.81 103 LYS A CA 1
ATOM 774 C C . LYS A 1 103 ? -7.733 -8.259 16.490 1.00 96.81 103 LYS A C 1
ATOM 776 O O . LYS A 1 103 ? -7.300 -7.490 17.336 1.00 96.81 103 LYS A O 1
ATOM 781 N N . PHE A 1 104 ? -6.987 -8.734 15.491 1.00 97.62 104 PHE A N 1
ATOM 782 C CA . PHE A 1 104 ? -5.593 -8.343 15.287 1.00 97.62 104 PHE A CA 1
ATOM 783 C C . PHE A 1 104 ? -5.467 -6.827 15.082 1.00 97.62 104 PHE A C 1
ATOM 78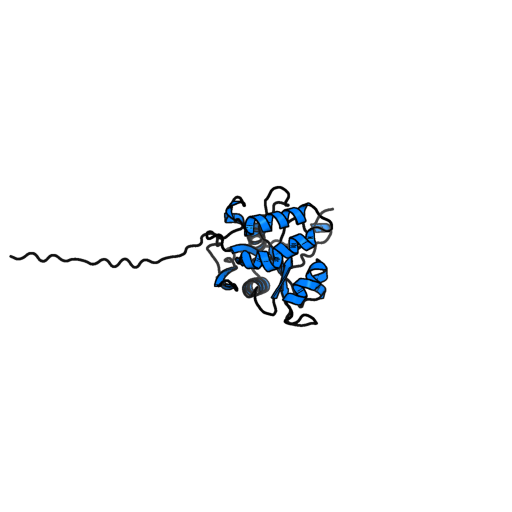5 O O . PHE A 1 104 ? -4.658 -6.180 15.744 1.00 97.62 104 PHE A O 1
ATOM 792 N N . GLU A 1 105 ? -6.305 -6.251 14.221 1.00 97.31 105 GLU A N 1
ATOM 793 C CA . GLU A 1 105 ? -6.279 -4.819 13.914 1.00 97.31 105 GLU A CA 1
ATOM 794 C C . GLU A 1 105 ? -6.599 -3.947 15.134 1.00 97.31 105 GLU A C 1
ATOM 796 O O . GLU A 1 105 ? -5.957 -2.919 15.354 1.00 97.31 105 GLU A O 1
ATOM 801 N N . ALA A 1 106 ? -7.536 -4.392 15.974 1.00 95.75 106 ALA A N 1
ATOM 802 C CA . ALA A 1 106 ? -7.917 -3.689 17.193 1.00 95.75 106 ALA A CA 1
ATOM 803 C C . ALA A 1 106 ? -6.880 -3.812 18.326 1.00 95.75 106 ALA A C 1
ATOM 805 O O . ALA A 1 106 ? -6.630 -2.836 19.031 1.00 95.75 106 ALA A O 1
ATOM 806 N N . SER A 1 107 ? -6.280 -4.993 18.532 1.00 94.44 107 SER A N 1
ATOM 807 C CA . SER A 1 107 ? -5.477 -5.269 19.738 1.00 94.44 107 SER A CA 1
ATOM 808 C C . SER A 1 107 ? -3.969 -5.369 19.511 1.00 94.44 107 SER A C 1
ATOM 810 O O . SER A 1 107 ? -3.201 -5.256 20.466 1.00 94.44 107 SER A O 1
ATOM 812 N N . VAL A 1 108 ? -3.521 -5.620 18.278 1.00 96.19 108 VAL A N 1
ATOM 813 C CA . VAL A 1 108 ? -2.106 -5.883 17.971 1.00 96.19 108 VAL A CA 1
ATOM 814 C C . VAL A 1 108 ? -1.442 -4.699 17.279 1.00 96.19 108 VAL A C 1
ATOM 816 O O . VAL A 1 108 ? -0.280 -4.425 17.575 1.00 96.19 108 VAL A O 1
ATOM 819 N N . CYS A 1 109 ? -2.148 -3.947 16.426 1.00 95.38 109 CYS A N 1
ATOM 820 C CA . CYS A 1 109 ? -1.549 -2.812 15.708 1.00 95.38 109 CYS A CA 1
ATOM 821 C C . CYS A 1 109 ? -0.941 -1.746 16.635 1.00 95.38 109 CYS A C 1
ATOM 823 O O . CYS A 1 109 ? 0.062 -1.121 16.290 1.00 95.38 109 CYS A O 1
ATOM 825 N N . SER A 1 110 ? -1.483 -1.582 17.846 1.00 93.75 110 SER A N 1
ATOM 826 C CA . SER A 1 110 ? -0.948 -0.671 18.868 1.00 93.75 110 SER A CA 1
ATOM 827 C C . SER A 1 110 ? 0.464 -1.032 19.348 1.00 93.75 110 SER A C 1
ATOM 829 O O . SER A 1 110 ? 1.166 -0.171 19.874 1.00 93.75 110 SER A O 1
ATOM 831 N N . LYS A 1 111 ? 0.923 -2.272 19.121 1.00 92.62 111 LYS A N 1
ATOM 832 C CA . LYS A 1 111 ? 2.284 -2.735 19.442 1.00 92.62 111 LYS A CA 1
ATOM 833 C C . LYS A 1 111 ? 3.340 -2.251 18.439 1.00 92.62 111 LYS A C 1
ATOM 835 O O . LYS A 1 111 ? 4.518 -2.582 18.581 1.00 92.62 111 LYS A O 1
ATOM 840 N N . GLY A 1 112 ? 2.946 -1.491 17.417 1.00 89.94 112 GLY A N 1
ATOM 841 C CA . GLY A 1 112 ? 3.870 -0.895 16.462 1.00 89.94 112 GLY A CA 1
ATOM 842 C C . GLY A 1 112 ? 4.689 -1.949 15.708 1.00 89.94 112 GLY A C 1
ATOM 843 O O . GLY A 1 112 ? 4.149 -2.937 15.212 1.00 89.94 112 GLY A O 1
ATOM 844 N N . LYS A 1 113 ? 6.020 -1.779 15.668 1.00 88.88 113 LYS A N 1
ATOM 845 C CA . LYS A 1 113 ? 6.949 -2.734 15.027 1.00 88.88 113 LYS A CA 1
ATOM 846 C C . LYS A 1 113 ? 6.779 -4.170 15.539 1.00 88.88 113 LYS A C 1
ATOM 848 O O . LYS A 1 113 ? 6.925 -5.111 14.761 1.00 88.88 113 LYS A O 1
ATOM 853 N N . SER A 1 114 ? 6.442 -4.335 16.818 1.00 91.31 114 SER A N 1
ATOM 854 C CA . SER A 1 114 ? 6.308 -5.642 17.468 1.00 91.31 114 SER A CA 1
ATOM 855 C C . SER A 1 114 ? 5.028 -6.388 17.080 1.00 91.31 114 SER A C 1
ATOM 857 O O . SER A 1 114 ? 4.884 -7.556 17.433 1.00 91.31 114 SER A O 1
ATOM 859 N N . ALA A 1 115 ? 4.112 -5.769 16.323 1.00 92.81 115 ALA A N 1
ATOM 860 C CA . ALA A 1 115 ? 2.940 -6.453 15.769 1.00 92.81 115 ALA A CA 1
ATOM 861 C C . ALA A 1 115 ? 3.329 -7.641 14.869 1.00 92.81 115 ALA A C 1
ATOM 863 O O . ALA A 1 115 ? 2.620 -8.646 14.830 1.00 92.81 115 ALA A O 1
ATOM 864 N N . ALA A 1 116 ? 4.498 -7.574 14.219 1.00 91.31 116 ALA A N 1
ATOM 865 C CA . ALA A 1 116 ? 5.020 -8.661 13.393 1.00 91.31 116 ALA A CA 1
ATOM 866 C C . ALA A 1 116 ? 5.202 -9.983 14.160 1.00 91.31 116 ALA A C 1
ATOM 868 O O . ALA A 1 116 ? 5.054 -11.040 13.557 1.00 91.31 116 ALA A O 1
ATOM 869 N N . ASN A 1 117 ? 5.433 -9.939 15.477 1.00 92.00 117 ASN A N 1
ATOM 870 C CA . ASN A 1 117 ? 5.630 -11.133 16.310 1.00 92.00 117 ASN A CA 1
ATOM 871 C C . ASN A 1 117 ? 4.346 -11.964 16.495 1.00 92.00 117 ASN A C 1
ATOM 873 O O . ASN A 1 117 ? 4.402 -13.080 16.999 1.00 92.00 117 ASN A O 1
ATOM 877 N N . TYR A 1 118 ? 3.188 -11.418 16.114 1.00 93.00 118 TYR A N 1
ATOM 878 C CA . TYR A 1 118 ? 1.878 -12.061 16.254 1.00 93.00 118 TYR A CA 1
ATOM 879 C C . TYR A 1 118 ? 1.294 -12.507 14.906 1.00 93.00 118 TYR A C 1
ATOM 881 O O . TYR A 1 118 ? 0.194 -13.063 14.868 1.00 93.00 118 TYR A O 1
ATOM 889 N N . ALA A 1 119 ? 1.999 -12.230 13.808 1.00 92.50 119 ALA A N 1
ATOM 890 C CA . ALA A 1 119 ? 1.617 -12.597 12.454 1.00 92.50 119 ALA A CA 1
ATOM 891 C C . ALA A 1 119 ? 2.519 -13.716 11.923 1.00 92.50 119 ALA A C 1
ATOM 893 O O . ALA A 1 119 ? 3.572 -14.016 12.483 1.00 92.50 119 ALA A O 1
ATOM 894 N N . THR A 1 120 ? 2.106 -14.338 10.822 1.00 86.62 120 THR A N 1
ATOM 895 C CA . THR A 1 120 ? 2.875 -15.417 10.193 1.00 86.62 120 THR A CA 1
ATOM 896 C C . THR A 1 120 ? 3.577 -14.942 8.935 1.00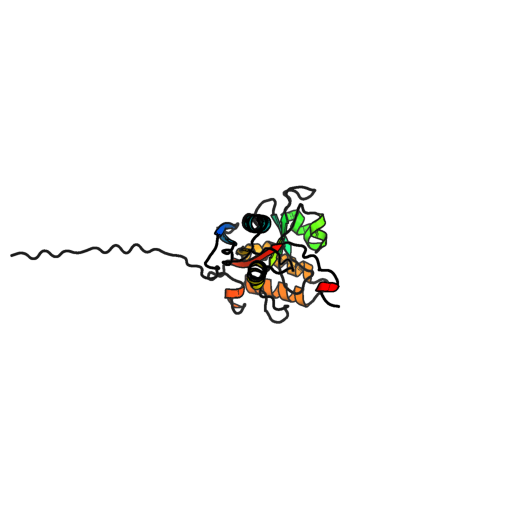 86.62 120 THR A C 1
ATOM 898 O O . THR A 1 120 ? 2.994 -14.231 8.119 1.00 86.62 120 THR A O 1
ATOM 901 N N . GLY A 1 121 ? 4.813 -15.403 8.753 1.00 82.44 121 GLY A N 1
ATOM 902 C CA . GLY A 1 121 ? 5.593 -15.135 7.553 1.00 82.44 121 GLY A CA 1
ATOM 903 C C . GLY A 1 121 ? 6.061 -13.684 7.424 1.00 82.44 121 GLY A C 1
ATOM 904 O O . GLY A 1 121 ? 6.055 -12.891 8.366 1.00 82.44 121 GLY A O 1
ATOM 905 N N . LYS A 1 122 ? 6.522 -13.352 6.217 1.00 84.06 122 LYS A N 1
ATOM 906 C CA . LYS A 1 122 ? 6.977 -12.005 5.870 1.00 84.06 122 LYS A CA 1
ATOM 907 C C . LYS A 1 122 ? 5.770 -11.082 5.700 1.00 84.06 122 LYS A C 1
ATOM 909 O O . LYS A 1 122 ? 4.794 -11.454 5.057 1.00 84.06 122 LYS A O 1
ATOM 914 N N . HIS A 1 123 ? 5.869 -9.874 6.243 1.00 91.06 123 HIS A N 1
ATOM 915 C CA . HIS A 1 123 ? 4.882 -8.817 6.044 1.00 91.06 123 HIS A CA 1
ATOM 916 C C . HIS A 1 123 ? 5.360 -7.853 4.956 1.00 91.06 123 HIS A C 1
ATOM 918 O O . HIS A 1 123 ? 6.562 -7.735 4.683 1.00 91.06 123 HIS A O 1
ATOM 924 N N . VAL A 1 124 ? 4.418 -7.160 4.326 1.00 94.81 124 VAL A N 1
ATOM 925 C CA . VAL A 1 124 ? 4.711 -6.155 3.297 1.00 94.81 124 VAL A CA 1
ATOM 926 C C . VAL A 1 124 ? 4.239 -4.786 3.758 1.00 94.81 124 VAL A C 1
ATOM 928 O O . VAL A 1 124 ? 3.357 -4.660 4.605 1.00 94.81 124 VAL A O 1
ATOM 931 N N . LYS A 1 125 ? 4.874 -3.747 3.235 1.00 95.25 125 LYS A N 1
ATOM 932 C CA . LYS A 1 125 ? 4.458 -2.360 3.406 1.00 95.25 125 LYS A CA 1
ATOM 933 C C . LYS A 1 125 ? 3.709 -1.935 2.167 1.00 95.25 125 LYS A C 1
ATOM 935 O O . LYS A 1 125 ? 4.259 -2.074 1.082 1.00 95.25 125 LYS A O 1
ATOM 940 N N . PHE A 1 126 ? 2.543 -1.347 2.353 1.00 97.12 126 PHE A N 1
ATOM 941 C CA . PHE A 1 126 ? 1.943 -0.456 1.380 1.00 97.12 126 PHE A CA 1
ATOM 942 C C . PHE A 1 126 ? 2.388 0.968 1.716 1.00 97.12 126 PHE A C 1
ATOM 944 O O . PHE A 1 126 ? 2.041 1.510 2.767 1.00 97.12 126 PHE A O 1
ATOM 951 N N . LYS A 1 127 ? 3.249 1.533 0.869 1.00 94.94 127 LYS A N 1
ATOM 952 C CA . LYS A 1 127 ? 3.679 2.927 0.970 1.00 94.94 127 LYS A CA 1
ATOM 953 C C . LYS A 1 127 ? 2.841 3.758 0.016 1.00 94.94 127 LYS A C 1
ATOM 955 O O . LYS A 1 127 ? 2.908 3.516 -1.183 1.00 94.94 127 LYS A O 1
ATOM 960 N N . ASN A 1 128 ? 2.130 4.741 0.540 1.00 93.50 128 ASN A N 1
ATOM 961 C CA . ASN A 1 128 ? 1.475 5.775 -0.245 1.00 93.50 128 ASN A CA 1
ATOM 962 C C . ASN A 1 128 ? 2.332 7.047 -0.280 1.00 93.50 128 ASN A C 1
ATOM 964 O O . ASN A 1 128 ? 3.252 7.224 0.524 1.00 93.50 128 ASN A O 1
ATOM 968 N N . THR A 1 129 ? 2.035 7.914 -1.239 1.00 94.12 129 THR A N 1
ATOM 969 C CA . THR A 1 129 ? 2.653 9.235 -1.349 1.00 94.12 129 THR A CA 1
ATOM 970 C C . THR A 1 129 ? 2.042 10.184 -0.311 1.00 94.12 129 THR A C 1
ATOM 972 O O . THR A 1 129 ? 0.842 10.122 -0.040 1.00 94.12 129 THR A O 1
ATOM 975 N N . MET A 1 130 ? 2.859 11.020 0.331 1.00 93.50 130 MET A N 1
ATOM 976 C CA . MET A 1 130 ? 2.388 12.057 1.254 1.00 93.50 130 MET A CA 1
ATOM 977 C C . MET A 1 130 ? 3.401 13.200 1.304 1.00 93.50 130 MET A C 1
ATOM 979 O O . MET A 1 130 ? 4.507 13.032 1.810 1.00 93.50 130 MET A O 1
ATOM 983 N N . ASN A 1 131 ? 2.994 14.353 0.775 1.00 91.25 131 ASN A N 1
ATOM 984 C CA . ASN A 1 131 ? 3.843 15.531 0.553 1.00 91.25 131 ASN A CA 1
ATOM 985 C C . ASN A 1 131 ? 3.199 16.807 1.126 1.00 91.25 131 ASN A C 1
ATOM 987 O O . ASN A 1 131 ? 3.568 17.917 0.758 1.00 91.25 131 ASN A O 1
ATOM 991 N N . MET A 1 132 ? 2.208 16.648 2.006 1.00 89.88 132 MET A N 1
ATOM 992 C CA . MET A 1 132 ? 1.535 17.765 2.664 1.00 89.88 132 MET A CA 1
ATOM 993 C C . MET A 1 132 ? 2.482 18.479 3.634 1.00 89.88 132 MET A C 1
ATOM 995 O O . MET A 1 132 ? 3.425 17.889 4.171 1.00 89.88 132 MET A O 1
ATOM 999 N N . LYS A 1 133 ? 2.222 19.768 3.866 1.00 85.94 133 LYS A N 1
ATOM 1000 C CA . LYS A 1 133 ? 2.990 20.581 4.813 1.00 85.94 133 LYS A CA 1
ATOM 1001 C C . LYS A 1 133 ? 2.915 19.952 6.207 1.00 85.94 133 LYS A C 1
ATOM 1003 O O . LYS A 1 133 ? 1.831 19.817 6.751 1.00 85.94 133 LYS A O 1
ATOM 1008 N N . GLY A 1 134 ? 4.068 19.632 6.793 1.00 79.19 134 GLY A N 1
ATOM 1009 C CA . GLY A 1 134 ? 4.142 18.995 8.113 1.00 79.19 134 GLY A CA 1
ATOM 1010 C C . GLY A 1 134 ? 4.279 17.470 8.073 1.00 79.19 134 GLY A C 1
ATOM 1011 O O . GLY A 1 134 ? 4.547 16.877 9.112 1.00 79.19 134 GLY A O 1
ATOM 1012 N N . ALA A 1 135 ? 4.196 16.839 6.898 1.00 81.62 135 ALA A N 1
ATOM 1013 C CA . ALA A 1 135 ? 4.607 15.453 6.688 1.00 81.62 135 ALA A CA 1
ATOM 1014 C C . ALA A 1 135 ? 6.044 15.383 6.141 1.00 81.62 135 ALA A C 1
ATOM 1016 O O . ALA A 1 135 ? 6.528 16.317 5.498 1.00 81.62 135 ALA A O 1
ATOM 1017 N N . SER A 1 136 ? 6.738 14.254 6.333 1.00 74.81 136 SER A N 1
ATOM 1018 C CA . SER A 1 136 ? 7.986 14.031 5.594 1.00 74.81 136 SER A CA 1
ATOM 1019 C C . SER A 1 136 ? 7.651 13.688 4.149 1.00 74.81 136 SER A C 1
ATOM 1021 O O . SER A 1 136 ? 7.120 12.599 3.903 1.00 74.81 136 SER A O 1
ATOM 1023 N N . GLY A 1 137 ? 7.962 14.606 3.232 1.00 83.50 137 GLY A N 1
ATOM 1024 C CA . GLY A 1 137 ? 7.757 14.435 1.796 1.00 83.50 137 GLY A CA 1
ATOM 1025 C C . GLY A 1 137 ? 8.215 13.056 1.328 1.00 83.50 137 GLY A C 1
ATOM 1026 O O . GLY A 1 137 ? 9.396 12.713 1.404 1.00 83.50 137 GLY A O 1
ATOM 1027 N N . ALA A 1 138 ? 7.260 12.235 0.910 1.00 87.94 138 ALA A N 1
ATOM 1028 C CA . ALA A 1 138 ? 7.481 10.879 0.453 1.00 87.94 138 ALA A CA 1
ATOM 1029 C C . ALA A 1 138 ? 6.746 10.652 -0.862 1.00 87.94 138 ALA A C 1
ATOM 1031 O O . ALA A 1 138 ? 5.522 10.563 -0.885 1.00 87.94 138 ALA A O 1
ATOM 1032 N N . PHE A 1 139 ? 7.512 10.457 -1.933 1.00 92.81 139 PHE A N 1
ATOM 1033 C CA . PHE A 1 139 ? 7.012 10.003 -3.226 1.00 92.81 139 PHE A CA 1
ATOM 1034 C C . PHE A 1 139 ? 7.175 8.482 -3.330 1.00 92.81 139 PHE A C 1
ATOM 1036 O O . PHE A 1 139 ? 8.274 7.958 -3.529 1.00 92.81 139 PHE A O 1
ATOM 1043 N N . SER A 1 140 ? 6.087 7.743 -3.104 1.00 92.69 140 SER A N 1
ATOM 1044 C CA . SER A 1 140 ? 6.154 6.289 -2.894 1.00 92.69 140 SER A CA 1
ATOM 1045 C C . SER A 1 140 ? 6.589 5.504 -4.136 1.00 92.69 140 SER A C 1
ATOM 1047 O O . SER A 1 140 ? 7.368 4.550 -4.022 1.00 92.69 140 SER A O 1
ATOM 1049 N N . THR A 1 141 ? 6.136 5.944 -5.309 1.00 92.62 141 THR A N 1
ATOM 1050 C CA . THR A 1 141 ? 6.401 5.367 -6.637 1.00 92.62 141 THR A CA 1
ATOM 1051 C C . THR A 1 141 ? 7.875 5.378 -7.021 1.00 92.62 141 THR A C 1
ATOM 1053 O O . THR A 1 141 ? 8.285 4.509 -7.785 1.00 92.62 141 THR A O 1
ATOM 1056 N N . ALA A 1 142 ? 8.707 6.240 -6.423 1.00 93.88 142 ALA A N 1
ATOM 1057 C CA . ALA A 1 142 ? 10.163 6.172 -6.589 1.00 93.88 142 ALA A CA 1
ATOM 1058 C C . ALA A 1 142 ? 10.730 4.787 -6.226 1.00 93.88 142 ALA A C 1
ATOM 1060 O O . ALA A 1 142 ? 11.723 4.350 -6.798 1.00 93.88 142 ALA A O 1
ATOM 1061 N N . SER A 1 143 ? 10.077 4.057 -5.313 1.00 94.56 143 SER A N 1
ATOM 1062 C CA . SER A 1 143 ? 10.482 2.692 -4.949 1.00 94.56 143 SER A CA 1
ATOM 1063 C C . SER A 1 143 ? 10.445 1.723 -6.140 1.00 94.56 143 SER A C 1
ATOM 1065 O O . SER A 1 143 ? 11.248 0.796 -6.170 1.00 94.56 143 SER A O 1
ATOM 1067 N N . LEU A 1 144 ? 9.543 1.935 -7.109 1.00 95.06 144 LEU A N 1
ATOM 1068 C CA . LEU A 1 144 ? 9.484 1.147 -8.346 1.00 95.06 144 LEU A CA 1
ATOM 1069 C C . LEU A 1 144 ? 10.742 1.403 -9.176 1.00 95.06 144 LEU A C 1
ATOM 1071 O O . LEU A 1 144 ? 11.439 0.465 -9.549 1.00 95.06 144 LEU A O 1
ATOM 1075 N N . LEU A 1 145 ? 11.076 2.681 -9.381 1.00 94.00 145 LEU A N 1
ATOM 1076 C CA . LEU A 1 145 ? 12.258 3.087 -10.135 1.00 94.00 145 LEU A CA 1
ATOM 1077 C C . LEU A 1 145 ? 13.539 2.513 -9.522 1.00 94.00 145 LEU A C 1
ATOM 1079 O O . LEU A 1 145 ? 14.310 1.866 -10.221 1.00 94.00 145 LEU A O 1
ATOM 1083 N N . TYR A 1 146 ? 13.736 2.687 -8.210 1.00 94.25 146 TYR A N 1
ATOM 1084 C CA . TYR A 1 146 ? 14.923 2.172 -7.522 1.00 94.25 146 TYR A CA 1
ATOM 1085 C C . TYR A 1 146 ? 15.054 0.655 -7.639 1.00 94.25 146 TYR A C 1
ATOM 1087 O O . TYR A 1 146 ? 16.161 0.146 -7.810 1.00 94.25 146 TYR A O 1
ATOM 1095 N N . TYR A 1 147 ? 13.938 -0.072 -7.548 1.00 95.56 147 TYR A N 1
ATOM 1096 C CA . TYR A 1 147 ? 13.947 -1.516 -7.717 1.00 95.56 147 TYR A CA 1
ATOM 1097 C C . TYR A 1 147 ? 14.438 -1.898 -9.119 1.00 95.56 147 TYR A C 1
ATOM 1099 O O . TYR A 1 147 ? 15.425 -2.625 -9.229 1.00 95.56 147 TYR A O 1
ATOM 1107 N N . HIS A 1 148 ? 13.838 -1.359 -10.178 1.00 95.31 148 HIS A N 1
ATOM 1108 C CA . HIS A 1 148 ? 14.231 -1.728 -11.537 1.00 95.31 148 HIS A CA 1
ATOM 1109 C C . HIS A 1 148 ? 15.631 -1.214 -11.915 1.00 95.31 148 HIS A C 1
ATOM 1111 O O . HIS A 1 148 ? 16.390 -1.947 -12.544 1.00 95.31 148 HIS A O 1
ATOM 1117 N N . PHE A 1 149 ? 16.030 -0.014 -11.476 1.00 95.56 149 PHE A N 1
ATOM 1118 C CA . PHE A 1 149 ? 17.388 0.508 -11.697 1.00 95.56 149 PHE A CA 1
ATOM 1119 C C . PHE A 1 149 ? 18.451 -0.344 -11.014 1.00 95.56 149 PHE A C 1
ATOM 1121 O O . PHE A 1 149 ? 19.496 -0.589 -11.603 1.00 95.56 149 PHE A O 1
ATOM 1128 N N . SER A 1 150 ? 18.181 -0.852 -9.810 1.00 95.31 150 SER A N 1
ATOM 1129 C CA . SER A 1 150 ? 19.139 -1.733 -9.137 1.00 95.31 150 SER A CA 1
ATOM 1130 C C . SER A 1 150 ? 19.408 -3.027 -9.908 1.00 95.31 150 SER A C 1
ATOM 1132 O O . SER A 1 150 ? 20.515 -3.546 -9.844 1.00 95.31 150 SER A O 1
ATOM 1134 N N . ARG A 1 151 ? 18.404 -3.538 -10.638 1.00 95.94 151 ARG A N 1
ATOM 1135 C CA . ARG A 1 151 ? 18.542 -4.723 -11.495 1.00 95.94 151 ARG A CA 1
ATOM 1136 C C . ARG A 1 151 ? 19.189 -4.381 -12.833 1.00 95.94 151 ARG A C 1
ATOM 1138 O O . ARG A 1 151 ? 19.980 -5.164 -13.333 1.00 95.94 151 ARG A O 1
ATOM 1145 N N . TYR A 1 152 ? 18.886 -3.209 -13.389 1.00 96.19 152 TYR A N 1
ATOM 1146 C CA . TYR A 1 152 ? 19.498 -2.723 -14.627 1.00 96.19 152 TYR A CA 1
ATOM 1147 C C . TYR A 1 152 ? 21.002 -2.459 -14.487 1.00 96.19 152 TYR A C 1
ATOM 1149 O O . TYR A 1 152 ? 21.785 -2.875 -15.329 1.00 96.19 152 TYR A O 1
ATOM 1157 N N . PHE A 1 153 ? 21.417 -1.797 -13.407 1.00 95.00 153 PHE A N 1
ATOM 1158 C CA . PHE A 1 153 ? 22.826 -1.482 -13.154 1.00 95.00 153 PHE A CA 1
ATOM 1159 C C . PHE A 1 153 ? 23.583 -2.587 -12.401 1.00 95.00 153 PHE A C 1
ATOM 1161 O O . PHE A 1 153 ? 24.698 -2.332 -11.956 1.00 95.00 153 PHE A O 1
ATOM 1168 N N . ASP A 1 154 ? 22.965 -3.758 -12.198 1.00 90.81 154 ASP A N 1
ATOM 1169 C CA . ASP A 1 154 ? 23.494 -4.872 -11.393 1.00 90.81 154 ASP A CA 1
ATOM 1170 C C . ASP A 1 154 ? 24.161 -4.401 -10.085 1.00 90.81 154 ASP A C 1
ATOM 1172 O O . ASP A 1 154 ? 25.325 -4.661 -9.770 1.00 90.81 154 ASP A O 1
ATOM 1176 N N . THR A 1 155 ? 23.433 -3.580 -9.325 1.00 87.75 155 THR A N 1
ATOM 1177 C CA . THR A 1 155 ? 24.022 -2.933 -8.154 1.00 87.75 155 THR A CA 1
ATOM 1178 C C . THR A 1 155 ? 24.260 -3.953 -7.047 1.00 87.75 155 THR A C 1
ATOM 1180 O O . THR A 1 155 ? 23.355 -4.704 -6.683 1.00 87.75 155 THR A O 1
ATOM 1183 N N . HIS A 1 156 ? 25.414 -3.872 -6.385 1.00 82.19 156 HIS A N 1
ATOM 1184 C CA . HIS A 1 156 ? 25.720 -4.723 -5.230 1.00 82.19 156 HIS A CA 1
ATOM 1185 C C . HIS A 1 156 ? 24.748 -4.522 -4.045 1.00 82.19 156 HIS A C 1
ATOM 1187 O O . HIS A 1 156 ? 24.539 -5.417 -3.221 1.00 82.19 156 HIS A O 1
ATOM 1193 N N . ILE A 1 157 ? 24.127 -3.340 -3.944 1.00 81.75 157 ILE A N 1
ATOM 1194 C CA . ILE A 1 157 ? 23.124 -3.044 -2.921 1.00 81.75 157 ILE A CA 1
ATOM 1195 C C . ILE A 1 157 ? 21.765 -3.610 -3.321 1.00 81.75 157 ILE A C 1
ATOM 1197 O O . ILE A 1 157 ? 21.114 -3.172 -4.265 1.00 81.75 157 ILE A O 1
ATOM 1201 N N . HIS A 1 158 ? 21.285 -4.553 -2.517 1.00 78.06 158 HIS A N 1
ATOM 1202 C CA . HIS A 1 158 ? 19.949 -5.111 -2.672 1.00 78.06 158 HIS A CA 1
ATOM 1203 C C . HIS A 1 158 ? 18.831 -4.080 -2.417 1.00 78.06 158 HIS A C 1
ATOM 1205 O O . HIS A 1 158 ? 18.428 -3.824 -1.278 1.00 78.06 158 HIS A O 1
ATOM 1211 N N . VAL A 1 159 ? 18.234 -3.570 -3.495 1.00 90.81 159 VAL A N 1
ATOM 1212 C CA . VAL A 1 159 ? 16.955 -2.854 -3.421 1.00 90.81 159 VAL A CA 1
ATOM 1213 C C . VAL A 1 159 ? 15.796 -3.865 -3.408 1.00 90.81 159 VAL A C 1
ATOM 1215 O O . VAL A 1 159 ? 15.756 -4.758 -4.268 1.00 90.81 159 VAL A O 1
ATOM 1218 N N . PRO A 1 160 ? 14.851 -3.762 -2.449 1.00 92.56 160 PRO A N 1
ATOM 1219 C CA . PRO A 1 160 ? 13.711 -4.668 -2.370 1.00 92.56 160 PRO A CA 1
ATOM 1220 C C . PRO A 1 160 ? 12.812 -4.598 -3.603 1.00 92.56 160 PRO A C 1
ATOM 1222 O O . PRO A 1 160 ? 12.560 -3.516 -4.124 1.00 92.56 160 PRO A O 1
ATOM 1225 N N . VAL A 1 161 ? 12.239 -5.746 -3.965 1.00 95.50 161 VAL A N 1
ATOM 1226 C CA . VAL A 1 161 ? 11.159 -5.842 -4.956 1.00 95.50 161 VAL A CA 1
ATOM 1227 C C . VAL A 1 161 ? 10.009 -4.907 -4.591 1.00 95.50 161 VAL A C 1
ATOM 1229 O O . VAL A 1 161 ? 9.606 -4.835 -3.420 1.00 95.50 161 VAL A O 1
ATOM 1232 N N . ALA A 1 162 ? 9.475 -4.234 -5.605 1.00 96.62 162 ALA A N 1
ATOM 1233 C CA . ALA A 1 162 ? 8.409 -3.255 -5.499 1.00 96.62 162 ALA A CA 1
ATOM 1234 C C . ALA A 1 162 ? 7.379 -3.468 -6.618 1.00 96.62 162 ALA A C 1
ATOM 1236 O O . ALA A 1 162 ? 7.753 -3.643 -7.770 1.00 96.62 162 ALA A O 1
ATOM 1237 N N . VAL A 1 163 ? 6.088 -3.419 -6.282 1.00 97.25 163 VAL A N 1
ATOM 1238 C CA . VAL A 1 163 ? 4.980 -3.451 -7.258 1.00 97.25 163 VAL A CA 1
ATOM 1239 C C . VAL A 1 163 ? 4.000 -2.320 -6.970 1.00 97.25 163 VAL A C 1
ATOM 1241 O O . VAL A 1 163 ? 3.827 -1.932 -5.809 1.00 97.25 163 VAL A O 1
ATOM 1244 N N . GLN A 1 164 ? 3.358 -1.775 -8.001 1.00 97.06 164 GLN A N 1
ATOM 1245 C CA . GLN A 1 164 ? 2.334 -0.745 -7.819 1.00 97.06 164 GLN A CA 1
ATOM 1246 C C . GLN A 1 164 ? 1.048 -1.402 -7.316 1.00 97.06 164 GLN A C 1
ATOM 1248 O O . GLN A 1 164 ? 0.716 -2.515 -7.721 1.00 97.06 164 GLN A O 1
ATOM 1253 N N . ARG A 1 165 ? 0.334 -0.736 -6.410 1.00 97.56 165 ARG A N 1
ATOM 1254 C CA . ARG A 1 165 ? -0.938 -1.226 -5.874 1.00 97.56 165 ARG A CA 1
ATOM 1255 C C . ARG A 1 165 ? -1.923 -0.078 -5.715 1.00 97.56 165 ARG A C 1
ATOM 1257 O O . ARG A 1 165 ? -1.548 0.966 -5.185 1.00 97.56 165 ARG A O 1
ATOM 1264 N N . THR A 1 166 ? -3.172 -0.294 -6.112 1.00 97.88 166 THR A N 1
ATOM 1265 C CA . THR A 1 166 ? -4.304 0.554 -5.726 1.00 97.88 166 THR A CA 1
ATOM 1266 C C . THR A 1 166 ? -5.069 -0.065 -4.555 1.00 97.88 166 THR A C 1
ATOM 1268 O O . THR A 1 166 ? -5.036 -1.281 -4.344 1.00 97.88 166 THR A O 1
ATOM 1271 N N . MET A 1 167 ? -5.716 0.786 -3.765 1.00 98.19 167 MET A N 1
ATOM 1272 C CA . MET A 1 167 ? -6.575 0.398 -2.654 1.00 98.19 167 MET A CA 1
ATOM 1273 C C . MET A 1 167 ? -7.780 1.338 -2.586 1.00 98.19 167 MET A C 1
ATOM 1275 O O . MET A 1 167 ? -7.628 2.549 -2.739 1.00 98.19 167 MET A O 1
ATOM 1279 N N . ASP A 1 168 ? -8.967 0.802 -2.345 1.00 98.56 168 ASP A N 1
ATOM 1280 C CA . ASP A 1 168 ? -10.183 1.544 -2.042 1.00 98.56 168 ASP A CA 1
ATOM 1281 C C . ASP A 1 168 ? -9.920 2.513 -0.885 1.00 98.56 168 ASP A C 1
ATOM 1283 O O . ASP A 1 168 ? -9.559 2.107 0.227 1.00 98.56 168 ASP A O 1
ATOM 1287 N N . LYS A 1 169 ? -10.091 3.811 -1.156 1.00 98.38 169 LYS A N 1
ATOM 1288 C CA . LYS A 1 169 ? -9.755 4.857 -0.187 1.00 98.38 169 LYS A CA 1
ATOM 1289 C C . LYS A 1 169 ? -10.650 4.805 1.048 1.00 98.38 169 LYS A C 1
ATOM 1291 O O . LYS A 1 169 ? -10.204 5.167 2.128 1.00 98.38 169 LYS A O 1
ATOM 1296 N N . ASN A 1 170 ? -11.902 4.365 0.909 1.00 98.56 170 ASN A N 1
ATOM 1297 C CA . ASN A 1 170 ? -12.839 4.325 2.029 1.00 98.56 170 ASN A CA 1
ATOM 1298 C C . ASN A 1 170 ? -12.502 3.150 2.956 1.00 98.56 170 ASN A C 1
ATOM 1300 O O . ASN A 1 170 ? -12.532 3.295 4.178 1.00 98.56 170 ASN A O 1
ATOM 1304 N N . GLU A 1 171 ? -12.091 2.017 2.383 1.00 98.50 171 GLU A N 1
ATOM 1305 C CA . GLU A 1 171 ? -11.577 0.886 3.159 1.00 98.50 171 GLU A CA 1
ATOM 1306 C C . GLU A 1 171 ? -10.263 1.221 3.864 1.00 98.50 171 GLU A C 1
ATOM 1308 O O . GLU A 1 171 ? -10.086 0.880 5.036 1.00 98.50 171 GLU A O 1
ATOM 1313 N N . HIS A 1 172 ? -9.342 1.901 3.174 1.00 98.56 172 HIS A N 1
ATOM 1314 C CA . HIS A 1 172 ? -8.096 2.349 3.790 1.00 98.56 172 HIS A CA 1
ATOM 1315 C C . HIS A 1 172 ? -8.365 3.360 4.913 1.00 98.56 172 HIS A C 1
ATOM 1317 O O . HIS A 1 172 ? -7.843 3.196 6.021 1.00 98.56 172 HIS A O 1
ATOM 1323 N N . LEU A 1 173 ? -9.255 4.329 4.677 1.00 98.56 173 LEU A N 1
ATOM 1324 C CA . LEU A 1 173 ? -9.692 5.299 5.676 1.00 98.56 173 LEU A CA 1
ATOM 1325 C C . LEU A 1 173 ? -10.211 4.601 6.941 1.00 98.56 173 LEU A C 1
ATOM 1327 O O . LEU A 1 173 ? -9.762 4.899 8.053 1.00 98.56 173 LEU A O 1
ATOM 1331 N N . GLN A 1 174 ? -11.132 3.649 6.769 1.00 97.62 174 GLN A N 1
ATOM 1332 C CA . GLN A 1 174 ? -11.792 2.945 7.866 1.00 97.62 174 GLN A CA 1
ATOM 1333 C C . GLN A 1 174 ? -10.845 2.002 8.619 1.00 97.62 174 GLN A C 1
ATOM 1335 O O . GLN A 1 174 ? -10.819 2.013 9.850 1.00 97.62 174 GLN A O 1
ATOM 1340 N N . ARG A 1 175 ? -10.081 1.167 7.904 1.00 97.19 175 ARG A N 1
ATOM 1341 C CA . ARG A 1 175 ? -9.268 0.103 8.521 1.00 97.19 175 ARG A CA 1
ATOM 1342 C C . ARG A 1 175 ? -7.902 0.583 8.994 1.00 97.19 175 ARG A C 1
ATOM 1344 O O . ARG A 1 175 ? -7.350 0.013 9.933 1.00 97.19 175 ARG A O 1
ATOM 1351 N N . VAL A 1 176 ? -7.343 1.607 8.350 1.00 98.06 176 VAL A N 1
ATOM 1352 C CA . VAL A 1 176 ? -5.963 2.046 8.586 1.00 98.06 176 VAL A CA 1
ATOM 1353 C C . VAL A 1 176 ? -5.915 3.474 9.098 1.00 98.06 176 VAL A C 1
ATOM 1355 O O . VAL A 1 176 ? -5.447 3.683 10.216 1.00 98.06 176 VAL A O 1
ATOM 1358 N N . THR A 1 177 ? -6.365 4.459 8.322 1.00 97.81 177 THR A N 1
ATOM 1359 C CA . THR A 1 177 ? -6.094 5.876 8.612 1.00 97.81 177 THR A CA 1
ATOM 1360 C C . THR A 1 177 ? -6.671 6.322 9.949 1.00 97.81 177 THR A C 1
ATOM 1362 O O . THR A 1 177 ? -5.958 6.903 10.770 1.00 97.81 177 THR A O 1
ATOM 1365 N N . GLN A 1 178 ? -7.931 5.978 10.234 1.00 96.81 178 GLN A N 1
ATOM 1366 C CA . GLN A 1 178 ? -8.556 6.297 11.522 1.00 96.81 178 GLN A CA 1
ATOM 1367 C C . GLN A 1 178 ? -7.814 5.661 12.707 1.00 96.81 178 GLN A C 1
ATOM 1369 O O . GLN A 1 178 ? -7.700 6.261 13.777 1.00 96.81 178 GLN A O 1
ATOM 1374 N N . HIS A 1 179 ? -7.285 4.449 12.524 1.00 95.62 179 HIS A N 1
ATOM 1375 C CA . HIS A 1 179 ? -6.467 3.780 13.532 1.00 95.62 179 HIS A CA 1
ATOM 1376 C C . HIS A 1 179 ? -5.087 4.447 13.643 1.00 95.62 179 HIS A C 1
ATOM 1378 O O . HIS A 1 179 ? -4.551 4.569 14.743 1.00 95.62 179 HIS A O 1
ATOM 1384 N N . GLY A 1 180 ? -4.530 4.915 12.524 1.00 95.12 180 GLY A N 1
ATOM 1385 C CA . GLY A 1 180 ? -3.258 5.625 12.447 1.00 95.12 180 GLY A CA 1
ATOM 1386 C C . GLY A 1 180 ? -3.258 6.881 13.298 1.00 95.12 180 GLY A C 1
ATOM 1387 O O . GLY A 1 180 ? -2.379 7.017 14.143 1.00 95.12 180 GLY A O 1
ATOM 1388 N N . ILE A 1 181 ? -4.295 7.714 13.179 1.00 94.56 181 ILE A N 1
ATOM 1389 C CA . ILE A 1 181 ? -4.480 8.912 14.014 1.00 94.56 181 ILE A CA 1
ATOM 1390 C C . ILE A 1 181 ? -4.459 8.540 15.504 1.00 94.56 181 ILE A C 1
ATOM 1392 O O . ILE A 1 181 ? -3.644 9.054 16.270 1.00 94.56 181 ILE A O 1
ATOM 1396 N N . LYS A 1 182 ? -5.298 7.573 15.909 1.00 93.06 182 LYS A N 1
ATOM 1397 C CA . LYS A 1 182 ? -5.425 7.139 17.315 1.00 93.06 182 LYS A CA 1
ATOM 1398 C C . LYS A 1 182 ? -4.121 6.593 17.902 1.00 93.06 182 LYS A C 1
ATOM 1400 O O . LYS A 1 182 ? -3.898 6.697 19.106 1.00 93.06 182 LYS A O 1
ATOM 1405 N N . LEU A 1 183 ? -3.294 5.948 17.081 1.00 92.19 183 LEU A N 1
ATOM 1406 C CA . LEU A 1 183 ? -2.068 5.287 17.525 1.00 92.19 183 LEU A CA 1
ATOM 1407 C C . LEU A 1 183 ? -0.818 6.174 17.392 1.00 92.19 183 LEU A C 1
ATOM 1409 O O . LEU A 1 183 ? 0.151 5.951 18.118 1.00 92.19 183 LEU A O 1
ATOM 1413 N N . ALA A 1 184 ? -0.819 7.154 16.484 1.00 87.62 184 ALA A N 1
ATOM 1414 C CA . ALA A 1 184 ? 0.305 8.058 16.233 1.00 87.62 184 ALA A CA 1
ATOM 1415 C C . ALA A 1 184 ? 0.394 9.219 17.236 1.00 87.62 184 ALA A C 1
ATOM 1417 O O . ALA A 1 184 ? 1.498 9.693 17.503 1.00 87.62 184 ALA A O 1
ATOM 1418 N N . SER A 1 185 ? -0.731 9.615 17.844 1.00 69.56 185 SER A N 1
ATOM 1419 C CA . SER A 1 185 ? -0.846 10.734 18.796 1.00 69.56 185 SER A CA 1
ATOM 1420 C C . SER A 1 185 ? 0.045 10.633 20.040 1.00 69.56 185 SER A C 1
ATOM 1422 O O . SER A 1 185 ? 0.162 11.587 20.799 1.00 69.56 185 SER A O 1
ATOM 1424 N N . LYS A 1 186 ? 0.681 9.481 20.276 1.00 62.69 186 LYS A N 1
ATOM 1425 C CA . LYS A 1 186 ? 1.350 9.200 21.544 1.00 62.69 186 LYS A CA 1
ATOM 1426 C C . LYS A 1 186 ? 2.746 9.790 21.698 1.00 62.69 186 LYS A C 1
ATOM 1428 O O . LYS A 1 186 ? 3.140 9.887 22.845 1.00 62.69 186 LYS A O 1
ATOM 1433 N N . ASN A 1 187 ? 3.502 10.119 20.637 1.00 54.81 187 ASN A N 1
ATOM 1434 C CA . ASN A 1 187 ? 4.922 10.521 20.795 1.00 54.81 187 ASN A CA 1
ATOM 1435 C C . ASN A 1 187 ? 5.595 11.235 19.594 1.00 54.81 187 ASN A C 1
ATOM 1437 O O . ASN A 1 187 ? 6.813 11.416 19.624 1.00 54.81 187 ASN A O 1
ATOM 1441 N N . LYS A 1 188 ? 4.896 11.557 18.491 1.00 69.81 188 LYS A N 1
ATOM 1442 C CA . LYS A 1 188 ? 5.547 12.081 17.269 1.00 69.81 188 LYS A CA 1
ATOM 1443 C C . LYS A 1 188 ? 4.621 12.985 16.453 1.00 69.81 188 LYS A C 1
ATOM 1445 O O . LYS A 1 188 ? 3.775 12.477 15.721 1.00 69.81 188 LYS A O 1
ATOM 1450 N N . GLU A 1 189 ? 4.841 14.295 16.529 1.00 80.94 189 GLU A N 1
ATOM 1451 C CA . GLU A 1 189 ? 4.024 15.310 15.843 1.00 80.94 189 GLU A CA 1
ATOM 1452 C C . GLU A 1 189 ? 3.910 15.030 14.336 1.00 80.94 189 GLU A C 1
ATOM 1454 O O . GLU A 1 189 ? 2.813 14.832 13.830 1.00 80.94 189 GLU A O 1
ATOM 1459 N N . MET A 1 190 ? 5.035 14.848 13.637 1.00 88.94 190 MET A N 1
ATOM 1460 C CA . MET A 1 190 ? 5.052 14.723 12.170 1.00 88.94 190 MET A CA 1
ATOM 1461 C C . MET A 1 190 ? 4.209 13.563 11.611 1.00 88.94 190 MET A C 1
ATOM 1463 O O . MET A 1 190 ? 3.506 13.717 10.619 1.00 88.94 190 MET A O 1
ATOM 1467 N N . ILE A 1 191 ? 4.265 12.377 12.226 1.00 91.12 191 ILE A N 1
ATOM 1468 C CA . ILE A 1 191 ? 3.480 11.223 11.751 1.00 91.12 191 ILE A CA 1
ATOM 1469 C C . ILE A 1 191 ? 2.013 11.339 12.131 1.00 91.12 191 ILE A C 1
ATOM 1471 O O . ILE A 1 191 ? 1.162 10.844 11.398 1.00 91.12 191 ILE A O 1
ATOM 1475 N N . HIS A 1 192 ? 1.711 11.969 13.266 1.00 92.19 192 HIS A N 1
ATOM 1476 C CA . HIS A 1 192 ? 0.337 12.239 13.653 1.00 92.19 192 HIS A CA 1
ATOM 1477 C C . HIS A 1 192 ? -0.311 13.222 12.673 1.00 92.19 192 HIS A C 1
ATOM 1479 O O . HIS A 1 192 ? -1.355 12.890 12.113 1.00 92.19 192 HIS A O 1
ATOM 1485 N N . GLU A 1 193 ? 0.363 14.335 12.371 1.00 91.81 193 GLU A N 1
ATOM 1486 C CA . GLU A 1 193 ? -0.069 15.296 11.348 1.00 91.81 193 GLU A CA 1
ATOM 1487 C C . GLU A 1 193 ? -0.249 14.622 9.989 1.00 91.81 193 GLU A C 1
ATOM 1489 O O . GLU A 1 193 ? -1.298 14.746 9.366 1.00 91.81 193 GLU A O 1
ATOM 1494 N N . ALA A 1 194 ? 0.701 13.786 9.566 1.00 93.56 194 ALA A N 1
ATOM 1495 C CA . ALA A 1 194 ? 0.581 13.110 8.282 1.00 93.56 194 ALA A CA 1
ATOM 1496 C C . ALA A 1 194 ? -0.596 12.106 8.214 1.00 93.56 194 ALA A C 1
ATOM 1498 O O . ALA A 1 194 ? -1.144 11.872 7.136 1.00 93.56 194 ALA A O 1
ATOM 1499 N N . TRP A 1 195 ? -1.021 11.516 9.342 1.00 95.38 195 TRP A N 1
ATOM 1500 C CA . TRP A 1 195 ? -2.249 10.708 9.407 1.00 95.38 195 TRP A CA 1
ATOM 1501 C C . TRP A 1 195 ? -3.524 11.565 9.420 1.00 95.38 195 TRP A C 1
ATOM 1503 O O . TRP A 1 195 ? -4.528 11.146 8.839 1.00 95.38 195 TRP A O 1
ATOM 1513 N N . LEU A 1 196 ? -3.498 12.750 10.041 1.00 94.88 196 LEU A N 1
ATOM 1514 C CA . LEU A 1 196 ? -4.591 13.727 9.954 1.00 94.88 196 LEU A CA 1
ATOM 1515 C C . LEU A 1 196 ? -4.769 14.218 8.514 1.00 94.88 196 LEU A C 1
ATOM 1517 O O . LEU A 1 196 ? -5.893 14.230 8.006 1.00 94.88 196 LEU A O 1
ATOM 1521 N N . ASP A 1 197 ? -3.666 14.533 7.835 1.00 95.38 197 ASP A N 1
ATOM 1522 C CA . ASP A 1 197 ? -3.656 14.873 6.416 1.00 95.38 197 ASP A CA 1
ATOM 1523 C C . ASP A 1 197 ? -4.202 13.728 5.572 1.00 95.38 197 ASP A C 1
ATOM 1525 O O . ASP A 1 197 ? -5.076 13.964 4.740 1.00 95.38 197 ASP A O 1
ATOM 1529 N N . MET A 1 198 ? -3.763 12.486 5.820 1.00 96.62 198 MET A N 1
ATOM 1530 C CA . MET A 1 198 ? -4.281 11.317 5.106 1.00 96.62 198 MET A CA 1
ATOM 1531 C C . MET A 1 198 ? -5.806 11.215 5.231 1.00 96.62 198 MET A C 1
ATOM 1533 O O . MET A 1 198 ? -6.486 11.088 4.217 1.00 96.62 198 MET A O 1
ATOM 1537 N N . LYS A 1 199 ? -6.362 11.362 6.444 1.00 97.50 199 LYS A N 1
ATOM 1538 C CA . LYS A 1 199 ? -7.820 11.358 6.654 1.00 97.50 199 LYS A CA 1
ATOM 1539 C C . LYS A 1 199 ? -8.495 12.446 5.828 1.00 97.50 199 LYS A C 1
ATOM 1541 O O . LYS A 1 199 ? -9.445 12.169 5.099 1.00 97.50 199 LYS A O 1
ATOM 1546 N N . LYS A 1 200 ? -7.995 13.677 5.946 1.00 97.19 200 LYS A N 1
ATOM 1547 C CA . LYS A 1 200 ? -8.539 14.848 5.258 1.00 97.19 200 LYS A CA 1
ATOM 1548 C C . LYS A 1 200 ? -8.593 14.629 3.746 1.00 97.19 200 LYS A C 1
ATOM 1550 O O . LYS A 1 200 ? -9.611 14.938 3.134 1.00 97.19 200 LYS A O 1
ATOM 1555 N N . VAL A 1 201 ? -7.528 14.093 3.150 1.00 97.19 201 VAL A N 1
ATOM 1556 C CA . VAL A 1 201 ? -7.465 13.896 1.695 1.00 97.19 201 VAL A CA 1
ATOM 1557 C C . VAL A 1 201 ? -8.212 12.646 1.234 1.00 97.19 201 VAL A C 1
ATOM 1559 O O . VAL A 1 201 ? -8.742 12.640 0.134 1.00 97.19 201 VAL A O 1
ATOM 1562 N N . GLU A 1 202 ? -8.338 11.600 2.051 1.00 98.12 202 GLU A N 1
ATOM 1563 C CA . GLU A 1 202 ? -9.204 10.459 1.716 1.00 98.12 202 GLU A CA 1
ATOM 1564 C C . GLU A 1 202 ? -10.687 10.833 1.725 1.00 98.12 202 GLU A C 1
ATOM 1566 O O . GLU A 1 202 ? -11.452 10.347 0.889 1.00 98.12 202 GLU A O 1
ATOM 1571 N N . GLU A 1 203 ? -11.097 11.717 2.637 1.00 98.19 203 GLU A N 1
ATOM 1572 C CA . GLU A 1 203 ? -12.446 12.290 2.665 1.00 98.19 203 GLU A CA 1
ATOM 1573 C C . GLU A 1 203 ? -12.665 13.268 1.499 1.00 98.19 203 GLU A C 1
ATOM 1575 O O . GLU A 1 203 ? -13.744 13.273 0.906 1.00 98.19 203 GLU A O 1
ATOM 1580 N N . LYS A 1 204 ? -11.638 14.058 1.150 1.00 97.88 204 LYS A N 1
ATOM 1581 C CA . LYS A 1 204 ? -11.678 15.122 0.131 1.00 97.88 204 LYS A CA 1
ATOM 1582 C C . LYS A 1 204 ? -10.414 15.124 -0.751 1.00 97.88 204 LYS A C 1
ATOM 1584 O O . LYS A 1 204 ? -9.483 15.898 -0.492 1.00 97.88 204 LYS A O 1
ATOM 1589 N N . PRO A 1 205 ? -10.347 14.259 -1.784 1.00 97.38 205 PRO A N 1
ATOM 1590 C CA . PRO A 1 205 ? -9.147 14.068 -2.610 1.00 97.38 205 PRO A CA 1
ATOM 1591 C C . PRO A 1 205 ? -8.605 15.344 -3.260 1.00 97.38 205 PRO A C 1
ATOM 1593 O O . PRO A 1 205 ? -7.394 15.507 -3.409 1.00 97.38 205 PRO A O 1
ATOM 1596 N N . GLU A 1 206 ? -9.477 16.288 -3.604 1.00 95.75 206 GLU A N 1
ATOM 1597 C CA . GLU A 1 206 ? -9.133 17.563 -4.230 1.00 95.75 206 GLU A CA 1
ATOM 1598 C C . GLU A 1 206 ? -8.207 18.450 -3.386 1.00 95.75 206 GLU A C 1
ATOM 1600 O O . GLU A 1 206 ? -7.567 19.347 -3.943 1.00 95.75 206 GLU A O 1
ATOM 1605 N N . LEU A 1 207 ? -8.106 18.190 -2.077 1.00 95.88 207 LEU A N 1
ATOM 1606 C CA . LEU A 1 207 ? -7.237 18.917 -1.150 1.00 95.88 207 LEU A CA 1
ATOM 1607 C C . LEU A 1 207 ? -5.764 18.497 -1.244 1.00 95.88 207 LEU A C 1
ATOM 1609 O O . LEU A 1 207 ? -4.902 19.236 -0.774 1.00 95.88 207 LEU A O 1
ATOM 1613 N N . TYR A 1 208 ? -5.464 17.344 -1.848 1.00 94.94 208 TYR A N 1
ATOM 1614 C CA . TYR A 1 208 ? -4.092 16.913 -2.106 1.00 94.94 208 TYR A CA 1
ATOM 1615 C C . TYR A 1 208 ? -3.618 17.432 -3.466 1.00 94.94 208 TYR A C 1
ATOM 1617 O O . TYR A 1 208 ? -4.337 17.285 -4.461 1.00 94.94 208 TYR A O 1
ATOM 1625 N N . LYS A 1 209 ? -2.413 18.014 -3.539 1.00 93.19 209 LYS A N 1
ATOM 1626 C CA . LYS A 1 209 ? -1.831 18.533 -4.788 1.00 93.19 209 LYS A CA 1
ATOM 1627 C C . LYS A 1 209 ? -0.383 18.057 -4.993 1.00 93.19 209 LYS A C 1
ATOM 1629 O O . LYS A 1 209 ? 0.415 18.231 -4.076 1.00 93.19 209 LYS A O 1
ATOM 1634 N N . PRO A 1 210 ? -0.048 17.543 -6.193 1.00 92.56 210 PRO A N 1
ATOM 1635 C CA . PRO A 1 210 ? -0.971 17.181 -7.279 1.00 92.56 210 PRO A CA 1
ATOM 1636 C C . PRO A 1 210 ? -1.818 15.948 -6.900 1.00 92.56 210 PRO A C 1
ATOM 1638 O O . PRO A 1 210 ? -1.315 14.968 -6.368 1.00 92.56 210 PRO A O 1
ATOM 1641 N N . THR A 1 211 ? -3.131 15.986 -7.156 1.00 94.31 211 THR A N 1
ATOM 1642 C CA . THR A 1 211 ? -4.070 14.942 -6.684 1.00 94.31 211 THR A CA 1
ATOM 1643 C C . THR A 1 211 ? -3.738 13.557 -7.246 1.00 94.31 211 THR A C 1
ATOM 1645 O O . THR A 1 211 ? -3.871 12.546 -6.555 1.00 94.31 211 THR A O 1
ATOM 1648 N N . ASP A 1 212 ? -3.249 13.533 -8.485 1.00 92.62 212 ASP A N 1
ATOM 1649 C CA . ASP A 1 212 ? -2.872 12.320 -9.204 1.00 92.62 212 ASP A CA 1
ATOM 1650 C C . ASP A 1 212 ? -1.628 11.626 -8.650 1.00 92.62 212 ASP A C 1
ATOM 1652 O O . ASP A 1 212 ? -1.336 10.554 -9.139 1.00 92.62 212 ASP A O 1
ATOM 1656 N N . GLU A 1 213 ? -0.914 12.172 -7.655 1.00 92.50 213 GLU A N 1
ATOM 1657 C CA . GLU A 1 213 ? 0.227 11.493 -7.005 1.00 92.50 213 GLU A CA 1
ATOM 1658 C C . GLU A 1 213 ? -0.178 10.472 -5.932 1.00 92.50 213 GLU A C 1
ATOM 1660 O O . GLU A 1 213 ? 0.635 9.635 -5.518 1.00 92.50 213 GLU A O 1
ATOM 1665 N N . LEU A 1 214 ? -1.414 10.579 -5.441 1.00 95.25 214 LEU A N 1
ATOM 1666 C CA . LEU A 1 214 ? -1.948 9.751 -4.362 1.00 95.25 214 LEU A CA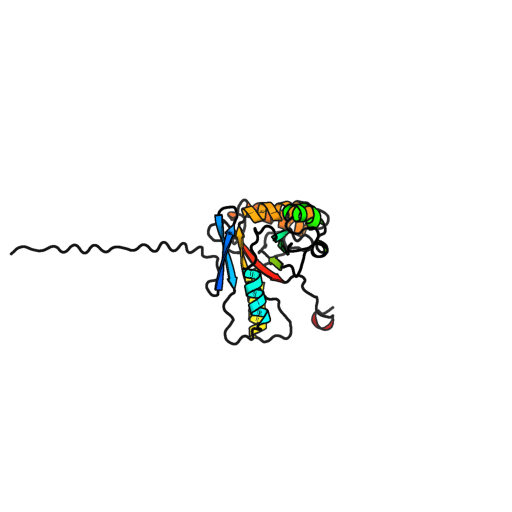 1
ATOM 1667 C C . LEU A 1 214 ? -3.220 9.013 -4.778 1.00 95.25 214 LEU A C 1
ATOM 1669 O O . LEU A 1 214 ? -3.448 7.899 -4.309 1.00 95.25 214 LEU A O 1
ATOM 1673 N N . PHE A 1 215 ? -4.037 9.605 -5.650 1.00 96.94 215 PHE A N 1
ATOM 1674 C CA . PHE A 1 215 ? -5.345 9.070 -6.017 1.00 96.94 215 PHE A CA 1
ATOM 1675 C C . PHE A 1 215 ? -5.422 8.654 -7.480 1.00 96.94 215 PHE A C 1
ATOM 1677 O O . PHE A 1 215 ? -4.840 9.287 -8.359 1.00 96.94 215 PHE A O 1
ATOM 1684 N N . THR A 1 216 ? -6.239 7.640 -7.760 1.00 95.38 216 THR A N 1
ATOM 1685 C CA . THR A 1 216 ? -6.682 7.340 -9.127 1.00 95.38 216 THR A CA 1
ATOM 1686 C C . THR A 1 216 ? -7.475 8.506 -9.721 1.00 95.38 216 THR A C 1
ATOM 1688 O O . THR A 1 216 ? -7.990 9.351 -8.983 1.00 95.38 216 THR A O 1
ATOM 1691 N N . LYS A 1 217 ? -7.600 8.572 -11.057 1.00 93.62 217 LYS A N 1
ATOM 1692 C CA . LYS A 1 217 ? -8.314 9.675 -11.738 1.00 93.62 217 LYS A CA 1
ATOM 1693 C C . LYS A 1 217 ? -9.744 9.862 -11.245 1.00 93.62 217 LYS A C 1
ATOM 1695 O O . LYS A 1 217 ? -10.193 10.990 -11.080 1.00 93.62 217 LYS A O 1
ATOM 1700 N N . ASP A 1 218 ? -10.440 8.755 -11.005 1.00 94.81 218 ASP A N 1
ATOM 1701 C CA . ASP A 1 218 ? -11.817 8.733 -10.507 1.00 94.81 218 ASP A CA 1
ATOM 1702 C C . ASP A 1 218 ? -11.934 9.036 -9.005 1.00 94.81 218 ASP A C 1
ATOM 1704 O O . ASP A 1 218 ? -13.042 9.096 -8.474 1.00 94.81 218 ASP A O 1
ATOM 1708 N N . ARG A 1 219 ? -10.799 9.235 -8.319 1.00 96.88 219 ARG A N 1
ATOM 1709 C CA . ARG A 1 219 ? -10.695 9.584 -6.896 1.00 96.88 219 ARG A CA 1
ATOM 1710 C C . ARG A 1 219 ? -11.306 8.552 -5.956 1.00 96.88 219 ARG A C 1
ATOM 1712 O O . ARG A 1 219 ? -11.569 8.862 -4.798 1.00 96.88 219 ARG A O 1
ATOM 1719 N N . LYS A 1 220 ? -11.523 7.324 -6.428 1.00 97.69 220 LYS A N 1
ATOM 1720 C CA . LYS A 1 220 ? -12.098 6.235 -5.630 1.00 97.69 220 LYS A CA 1
ATOM 1721 C C . LYS A 1 220 ? -11.046 5.445 -4.863 1.00 97.69 220 LYS A C 1
ATOM 1723 O O . LYS A 1 220 ? -11.360 4.813 -3.857 1.00 97.69 220 LYS A O 1
ATOM 1728 N N . GLN A 1 221 ? -9.803 5.488 -5.322 1.00 98.31 221 GLN A N 1
ATOM 1729 C CA . GLN A 1 221 ? -8.724 4.679 -4.783 1.00 98.31 221 GLN A CA 1
ATOM 1730 C C . GLN A 1 221 ? -7.519 5.550 -4.479 1.00 98.31 221 GLN A C 1
ATOM 1732 O O . GLN A 1 221 ? -7.223 6.500 -5.207 1.00 98.31 221 GLN A O 1
ATOM 1737 N N . ILE A 1 222 ? -6.800 5.179 -3.430 1.00 97.56 222 ILE A N 1
ATOM 1738 C CA . ILE A 1 222 ? -5.413 5.586 -3.258 1.00 97.56 222 ILE A CA 1
ATOM 1739 C C . ILE A 1 222 ? -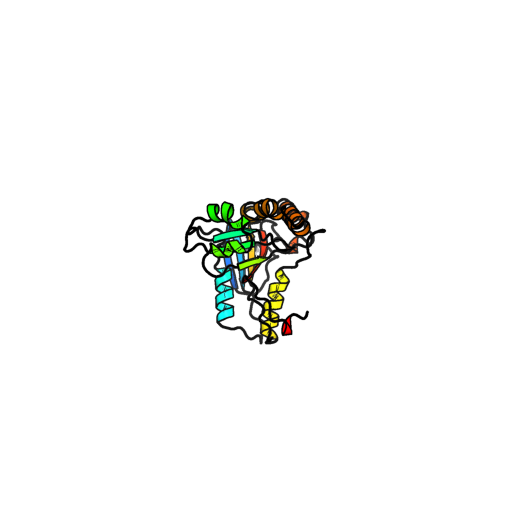4.516 4.604 -4.005 1.00 97.56 222 ILE A C 1
ATOM 1741 O O . ILE A 1 222 ? -4.882 3.445 -4.220 1.00 97.56 222 ILE A O 1
ATOM 1745 N N . TYR A 1 223 ? -3.318 5.031 -4.372 1.00 96.19 223 TYR A N 1
ATOM 1746 C CA . TYR A 1 223 ? -2.315 4.122 -4.895 1.00 96.19 223 TYR A CA 1
ATOM 1747 C C . TYR A 1 223 ? -0.940 4.377 -4.285 1.00 96.19 223 TYR A C 1
ATOM 1749 O O . TYR A 1 223 ? -0.658 5.405 -3.668 1.00 96.19 223 TYR A O 1
ATOM 1757 N N . GLY A 1 224 ? -0.088 3.373 -4.420 1.00 96.00 224 GLY A N 1
ATOM 1758 C CA . GLY A 1 224 ? 1.244 3.379 -3.856 1.00 96.00 224 GLY A CA 1
ATOM 1759 C C . GLY A 1 224 ? 2.019 2.142 -4.273 1.00 96.00 224 GLY A C 1
ATOM 1760 O O . GLY A 1 224 ? 1.776 1.563 -5.334 1.00 96.00 224 GLY A O 1
ATOM 1761 N N . VAL A 1 225 ? 2.949 1.725 -3.421 1.00 97.00 225 VAL A N 1
ATOM 1762 C CA . VAL A 1 225 ? 3.850 0.604 -3.692 1.00 97.00 225 VAL A CA 1
ATOM 1763 C C . VAL A 1 225 ? 3.781 -0.434 -2.580 1.00 97.00 225 VAL A C 1
ATOM 1765 O O . VAL A 1 225 ? 3.893 -0.093 -1.399 1.00 97.00 225 VAL A O 1
ATOM 1768 N N . LEU A 1 226 ? 3.668 -1.708 -2.963 1.00 96.75 226 LEU A N 1
ATOM 1769 C CA . LEU A 1 226 ? 3.913 -2.846 -2.082 1.00 96.75 226 LEU A CA 1
ATOM 1770 C C . LEU A 1 226 ? 5.379 -3.266 -2.144 1.00 96.75 226 LEU A C 1
ATOM 1772 O O . LEU A 1 226 ? 5.914 -3.508 -3.222 1.00 96.75 226 LEU A O 1
ATOM 1776 N N . LEU A 1 227 ? 6.019 -3.383 -0.980 1.00 94.19 227 LEU A N 1
ATOM 1777 C CA . LEU A 1 227 ? 7.404 -3.850 -0.861 1.00 94.19 227 LEU A CA 1
ATOM 1778 C C . LEU A 1 227 ? 7.678 -4.534 0.483 1.00 94.19 227 LEU A C 1
ATOM 1780 O O . LEU A 1 227 ? 6.927 -4.386 1.450 1.00 94.19 227 LEU A O 1
ATOM 1784 N N . HIS A 1 228 ? 8.780 -5.279 0.567 1.00 86.56 228 HIS A N 1
ATOM 1785 C CA . HIS A 1 228 ? 9.110 -6.096 1.738 1.00 86.56 228 HIS A CA 1
ATOM 1786 C C . HIS A 1 228 ? 9.289 -5.302 3.052 1.00 86.56 228 HIS A C 1
ATOM 1788 O O . HIS A 1 228 ? 9.822 -4.189 3.094 1.00 86.56 228 HIS A O 1
ATOM 1794 N N . SER A 1 229 ? 8.926 -5.918 4.181 1.00 69.25 229 SER A N 1
ATOM 1795 C CA . SER A 1 229 ? 9.272 -5.452 5.522 1.00 69.25 229 SER A CA 1
ATOM 1796 C C . SER A 1 229 ? 9.746 -6.611 6.417 1.00 69.25 229 SER A C 1
ATOM 1798 O O . SER A 1 229 ? 9.109 -7.665 6.419 1.00 69.25 229 SER A O 1
ATOM 1800 N N . PRO A 1 230 ? 10.817 -6.436 7.218 1.00 65.06 230 PRO A N 1
ATOM 1801 C CA . PRO A 1 230 ? 11.595 -5.214 7.452 1.00 65.06 230 PRO A CA 1
ATOM 1802 C C . PRO A 1 230 ? 12.692 -4.970 6.400 1.00 65.06 230 PRO A C 1
ATOM 1804 O O . PRO A 1 230 ? 13.175 -5.892 5.757 1.00 65.06 230 PRO A O 1
ATOM 1807 N N . GLY A 1 231 ? 13.123 -3.712 6.266 1.00 61.12 231 GLY A N 1
ATOM 1808 C CA . GLY A 1 231 ? 14.417 -3.428 5.641 1.00 61.12 231 GLY A CA 1
ATOM 1809 C C . GLY A 1 231 ? 15.503 -3.702 6.677 1.00 61.12 231 GLY A C 1
ATOM 1810 O O . GLY A 1 231 ? 15.386 -3.214 7.804 1.00 61.12 231 GLY A O 1
ATOM 1811 N N . LYS A 1 232 ? 16.512 -4.506 6.338 1.00 61.19 232 LYS A N 1
ATOM 1812 C CA . LYS A 1 232 ? 17.707 -4.642 7.176 1.00 61.19 232 LYS A CA 1
ATOM 1813 C C . LYS A 1 232 ? 18.627 -3.468 6.857 1.00 61.19 232 LYS A C 1
ATOM 1815 O O . LYS A 1 232 ? 18.829 -3.165 5.686 1.00 61.19 232 LYS A O 1
ATOM 1820 N N . ARG A 1 233 ? 19.140 -2.788 7.886 1.00 61.69 233 ARG A N 1
ATOM 1821 C CA . ARG A 1 233 ? 20.227 -1.825 7.680 1.00 61.69 233 ARG A CA 1
ATOM 1822 C C . ARG A 1 233 ? 21.448 -2.598 7.189 1.00 61.69 233 ARG A C 1
ATOM 1824 O O . ARG A 1 233 ? 21.705 -3.690 7.696 1.00 61.69 233 ARG A O 1
ATOM 1831 N N . TYR A 1 234 ? 22.172 -2.036 6.229 1.00 67.94 234 TYR A N 1
ATOM 1832 C CA . TYR A 1 234 ? 23.496 -2.548 5.897 1.00 67.94 234 TYR A CA 1
ATOM 1833 C C . TYR A 1 234 ? 24.460 -2.292 7.059 1.00 67.94 234 TYR A C 1
ATOM 1835 O O . TYR A 1 234 ? 24.131 -1.557 7.993 1.00 67.94 234 TYR A O 1
ATOM 1843 N N . GLY A 1 235 ? 25.628 -2.930 7.038 1.00 68.50 235 GLY A N 1
ATOM 1844 C CA . GLY A 1 235 ? 26.676 -2.644 8.015 1.00 68.50 235 GLY A CA 1
ATOM 1845 C C . GLY A 1 235 ? 27.168 -1.197 7.919 1.00 68.50 235 GLY A C 1
ATOM 1846 O O . GLY A 1 235 ? 26.892 -0.495 6.944 1.00 68.50 235 GLY A O 1
ATOM 1847 N N . VAL A 1 236 ? 27.929 -0.768 8.928 1.00 75.00 236 VAL A N 1
ATOM 1848 C CA . VAL A 1 236 ? 28.528 0.579 9.008 1.00 75.00 236 VAL A CA 1
ATOM 1849 C C . VAL A 1 236 ? 29.325 0.956 7.755 1.00 75.00 236 VAL A C 1
ATOM 1851 O O . VAL A 1 236 ? 29.293 2.109 7.346 1.00 75.00 236 VAL A O 1
ATOM 1854 N N . LEU A 1 237 ? 29.935 -0.031 7.090 1.00 69.88 237 LEU A N 1
ATOM 1855 C CA . LEU A 1 237 ? 30.694 0.150 5.849 1.00 69.88 237 LEU A CA 1
ATOM 1856 C C . LEU A 1 237 ? 29.863 0.742 4.701 1.00 69.88 237 LEU A C 1
ATOM 1858 O O . LEU A 1 237 ? 30.407 1.474 3.887 1.00 69.88 237 LEU A O 1
ATOM 1862 N N . MET A 1 238 ? 28.562 0.443 4.634 1.00 67.75 238 MET A N 1
ATOM 1863 C CA . MET A 1 238 ? 27.704 0.914 3.538 1.00 67.75 238 MET A CA 1
ATOM 1864 C C . MET A 1 238 ? 26.821 2.102 3.919 1.00 67.75 238 MET A C 1
ATOM 1866 O O . MET A 1 238 ? 26.400 2.839 3.037 1.00 67.75 238 MET A O 1
ATOM 1870 N N . ASN A 1 239 ? 26.486 2.282 5.201 1.00 64.31 239 ASN A N 1
ATOM 1871 C CA . ASN A 1 239 ? 25.565 3.354 5.601 1.00 64.31 239 ASN A CA 1
ATOM 1872 C C . ASN A 1 239 ? 26.263 4.695 5.871 1.00 64.31 239 ASN A C 1
ATOM 1874 O O . ASN A 1 239 ? 25.558 5.695 5.972 1.00 64.31 239 ASN A O 1
ATOM 1878 N N . GLY A 1 240 ? 27.594 4.712 6.025 1.00 53.94 240 GLY A N 1
ATOM 1879 C CA . GLY A 1 240 ? 28.290 5.854 6.622 1.00 53.94 240 GLY A CA 1
ATOM 1880 C C . GLY A 1 240 ? 27.874 6.060 8.087 1.00 53.94 240 GLY A C 1
ATOM 1881 O O . GLY A 1 240 ? 26.844 5.550 8.535 1.00 53.94 240 GLY A O 1
ATOM 1882 N N . THR A 1 241 ? 28.713 6.732 8.870 1.00 41.44 241 THR A N 1
ATOM 1883 C CA . THR A 1 241 ? 28.396 7.135 10.253 1.00 41.44 241 THR A CA 1
ATOM 1884 C C . THR A 1 241 ? 27.387 8.268 10.292 1.00 41.44 241 THR A C 1
ATOM 1886 O O . THR A 1 241 ? 27.611 9.242 9.540 1.00 41.44 241 THR A O 1
#

Foldseek 3Di:
DDDDDDDDDDDPPDPPPPPLPLDDDAADWDWDADPVRDIKIKGDHDQDPQFADDPVLVVVSVVQRPDDCPDLFWAWAWQQPDLAIWIKIFGQCDAPCNSVRVCLLVPQSLVHPCSNVRGDDWIKIFDFAFCDPLGDGDQQCVLCVVQSVCRNVVPPDDRWRKIKIKDFLVCCLVRYLVNQLVNNVPDDRSSNVNSVVSNVCSVPLVPDPVSSSFAGSVSRIGMGMITTPDDDDDPCVPPPD

Secondary structure (DSSP, 8-state):
--------------------TTS-SSSEEEEEE-TT-PEEEEEEPPPPTT----HHHHHHHHHHHT--TTSTTEEEEE--SSSS--EEEEE-SSSTTTT-HHHHHHHTGGGGGGGGGGSEEEEEEEEEPB-STTS--B-TTHHHHHHHHHHHTT-SS-PPPEEEEEEEHHHHIIIIIHHHHHHHTTT-HHHHHHHHHHHHHHH-GGGSSSGGGTB-TTSSEEEEEEEEEPPPPPPHHHH--